Protein AF-A0A4P9Z7P1-F1 (afdb_monomer_lite)

pLDDT: mean 84.46, std 11.32, range [39.62, 94.69]

Secondary structure (DSSP, 8-state):
----PPPPPGGGGSHHHHHH---HHHHHHHHHHHHHHHHHHHHHHHHHHHHH-S--PPPTT-PPPPHHHHHHHHHHHHHHHHHHHHHHT-S-HHHHHHHHHHHHHHS-TTTS-HHHHHHHHHHHHHHHTT----HHHHHHTSTT--HHHHHHHHHHHHHHTTT------THHHHHHHHHHHTTTT--HHHHHHHHHHHHHHHHHHTTSTHHHHS-HHHHHHHHHHHHHHHHT--TT-

InterPro domains:
  IPR006671 Cyclin, N-terminal [PF00134] (94-164)
  IPR013763 Cyclin-like domain [SM00385] (79-159)
  IPR031658 Cyclin, C-terminal domain 2 [PF16899] (169-230)
  IPR036915 Cyclin-like superfamily [SSF47954] (68-168)
  IPR036915 Cyclin-like superfamily [SSF47954] (169-234)
  IPR043198 Cyclin/Cyclin-like subunit Ssn8 [PTHR10026] (62-230)

Radius of gyration: 21.51 Å; chains: 1; bounding box: 67×42×63 Å

Organism: NCBI:txid1712513

Sequence (237 aa):
MSPQAAPKQLYEQHTQHRYWLFSPEELTLMRNKHNERAHQRILANWQREWASTTATAATAADQPAIVSDELTLCKYYEQTIQSACRRFSFPESATAVLFMKRFYLFNTVMDYPPKYIMLTCLYLASKTEGCFLPIDEFVGKFSNVTTQNITEMEMTVCESLKFHFTIHQPYRPLYGFFLDLQRTGTTMDLLKTTYERAAKWVCTSLYTDACLLYQPSQVALAAWRLAAEETGIDMAR

Structure (mmCIF, N/CA/C/O backbone):
data_AF-A0A4P9Z7P1-F1
#
_entry.id   AF-A0A4P9Z7P1-F1
#
loop_
_atom_site.group_PDB
_atom_site.id
_atom_site.type_symbol
_atom_site.label_atom_id
_atom_site.label_alt_id
_atom_site.label_comp_id
_atom_site.label_asym_id
_atom_site.label_entity_id
_atom_site.label_seq_id
_atom_site.pdbx_PDB_ins_code
_atom_site.Cartn_x
_atom_site.Cartn_y
_atom_site.Cartn_z
_atom_site.occupancy
_atom_site.B_iso_or_equiv
_atom_site.auth_seq_id
_atom_site.auth_comp_id
_atom_site.auth_asym_id
_atom_site.auth_atom_id
_atom_site.pdbx_PDB_model_num
ATOM 1 N N . MET A 1 1 ? -42.429 6.665 -13.021 1.00 40.28 1 MET A N 1
ATOM 2 C CA . MET A 1 1 ? -41.513 7.379 -12.109 1.00 40.28 1 MET A CA 1
ATOM 3 C C . MET A 1 1 ? -40.452 6.381 -11.695 1.00 40.28 1 MET A C 1
ATOM 5 O O . MET A 1 1 ? -40.775 5.440 -10.984 1.00 40.28 1 MET A O 1
ATOM 9 N N . SER A 1 2 ? -39.247 6.483 -12.252 1.00 41.00 2 SER A N 1
ATOM 10 C CA . SER A 1 2 ? -38.145 5.585 -11.889 1.00 41.00 2 SER A CA 1
ATOM 11 C C . SER A 1 2 ? -37.807 5.791 -10.408 1.00 41.00 2 SER A C 1
ATOM 13 O O . SER A 1 2 ? -37.775 6.948 -9.980 1.00 41.00 2 SER A O 1
ATOM 15 N N . PRO A 1 3 ? -37.594 4.727 -9.614 1.00 53.81 3 PRO A N 1
ATOM 16 C CA . PRO A 1 3 ? -37.271 4.875 -8.202 1.00 53.81 3 PRO A CA 1
ATOM 17 C C . PRO A 1 3 ? -35.974 5.677 -8.073 1.00 53.81 3 PRO A C 1
ATOM 19 O O . PRO A 1 3 ? -34.951 5.334 -8.667 1.00 53.81 3 PRO A O 1
ATOM 22 N N . GLN A 1 4 ? -36.046 6.789 -7.344 1.00 57.50 4 GLN A N 1
ATOM 23 C CA . GLN A 1 4 ? -34.905 7.646 -7.057 1.00 57.50 4 GLN A CA 1
ATOM 24 C C . GLN A 1 4 ? -33.917 6.819 -6.229 1.00 57.50 4 GLN A C 1
ATOM 26 O O . GLN A 1 4 ? -34.206 6.463 -5.089 1.00 57.50 4 GLN A O 1
ATOM 31 N N . ALA A 1 5 ? -32.799 6.423 -6.845 1.00 64.81 5 ALA A N 1
ATOM 32 C CA . ALA A 1 5 ? -31.775 5.622 -6.188 1.00 64.81 5 ALA A CA 1
ATOM 33 C C . ALA A 1 5 ? -31.335 6.319 -4.893 1.00 64.81 5 ALA A C 1
ATOM 35 O O . ALA A 1 5 ? -31.136 7.537 -4.887 1.00 64.81 5 ALA A O 1
ATOM 36 N N . ALA A 1 6 ? -31.213 5.549 -3.807 1.00 68.56 6 ALA A N 1
ATOM 37 C CA . ALA A 1 6 ? -30.756 6.061 -2.521 1.00 68.56 6 ALA A CA 1
ATOM 38 C C . ALA A 1 6 ? -29.453 6.869 -2.699 1.00 68.56 6 ALA A C 1
ATOM 40 O O . ALA A 1 6 ? -28.624 6.506 -3.544 1.00 68.56 6 ALA A O 1
ATOM 41 N N . PRO A 1 7 ? -29.265 7.972 -1.952 1.00 71.94 7 PRO A N 1
ATOM 42 C CA . PRO A 1 7 ? -28.064 8.786 -2.076 1.00 71.94 7 PRO A CA 1
ATOM 43 C C . PRO A 1 7 ? -26.831 7.917 -1.812 1.00 71.94 7 PRO A C 1
ATOM 45 O O . PRO A 1 7 ? -26.704 7.312 -0.749 1.00 71.94 7 PRO A O 1
ATOM 48 N N . LYS A 1 8 ? -25.940 7.837 -2.807 1.00 73.50 8 LYS A N 1
ATOM 49 C CA . LYS A 1 8 ? -24.692 7.070 -2.716 1.00 73.50 8 LYS A CA 1
ATOM 50 C C . LYS A 1 8 ? -23.863 7.562 -1.540 1.00 73.50 8 LYS A C 1
ATOM 52 O O . LYS A 1 8 ? -23.718 8.776 -1.358 1.00 73.50 8 LYS A O 1
ATOM 57 N N . GLN A 1 9 ? -23.295 6.634 -0.777 1.00 81.19 9 GLN A N 1
ATOM 58 C CA . GLN A 1 9 ? -22.450 6.982 0.363 1.00 81.19 9 GLN A CA 1
ATOM 59 C C . GLN A 1 9 ? -21.240 7.803 -0.110 1.00 81.19 9 GLN A C 1
ATOM 61 O O . GLN A 1 9 ? -20.720 7.583 -1.202 1.00 81.19 9 GLN A O 1
ATOM 66 N N . LEU A 1 10 ? -20.757 8.739 0.714 1.00 85.00 10 LEU A N 1
ATOM 67 C CA . LEU A 1 10 ? -19.644 9.627 0.342 1.00 85.00 10 LEU A CA 1
ATOM 68 C C . LEU A 1 10 ? -18.390 8.843 -0.087 1.00 85.00 10 LEU A C 1
ATOM 70 O O . LEU A 1 10 ? -17.701 9.230 -1.027 1.00 85.00 10 LEU A O 1
ATOM 74 N N . TYR A 1 11 ? -18.131 7.702 0.558 1.00 85.50 11 TYR A N 1
ATOM 75 C CA . TYR A 1 11 ? -17.008 6.832 0.217 1.00 85.50 11 TYR A CA 1
ATOM 76 C C . TYR A 1 11 ? -17.143 6.193 -1.174 1.00 85.50 11 TYR A C 1
ATOM 78 O O . TYR A 1 11 ? -16.145 6.054 -1.876 1.00 85.50 11 TYR A O 1
ATOM 86 N N . GLU A 1 12 ? -18.361 5.881 -1.626 1.00 86.56 12 GLU A N 1
ATOM 87 C CA . GLU A 1 12 ? -18.607 5.293 -2.954 1.00 86.56 12 GLU A CA 1
ATOM 88 C C . GLU A 1 12 ? -18.264 6.250 -4.101 1.00 86.56 12 GLU A C 1
ATOM 90 O O . GLU A 1 12 ? -18.005 5.821 -5.229 1.00 86.56 12 GLU A O 1
ATOM 95 N N . GLN A 1 13 ? -18.254 7.552 -3.812 1.00 88.38 13 GLN A N 1
ATOM 96 C CA . GLN A 1 13 ? -17.865 8.601 -4.752 1.00 88.38 13 GLN A CA 1
ATOM 97 C C . GLN A 1 13 ? -16.341 8.781 -4.819 1.00 88.38 13 GLN A C 1
ATOM 99 O O . GLN A 1 13 ? -15.834 9.391 -5.762 1.00 88.38 13 GLN A O 1
ATOM 104 N N . HIS A 1 14 ? -15.601 8.241 -3.847 1.00 90.50 14 HIS A N 1
ATOM 105 C CA . HIS A 1 14 ? -14.155 8.379 -3.768 1.00 90.50 14 HIS A CA 1
ATOM 106 C C . HIS A 1 14 ? -13.438 7.500 -4.805 1.00 90.50 14 HIS A C 1
ATOM 108 O O . HIS A 1 14 ? -13.872 6.394 -5.142 1.00 90.50 14 HIS A O 1
ATOM 114 N N . THR A 1 15 ? -12.278 7.963 -5.280 1.00 91.44 15 THR A N 1
ATOM 115 C CA . THR A 1 15 ? -11.455 7.247 -6.273 1.00 91.44 15 THR A CA 1
ATOM 116 C C . THR A 1 15 ? -11.021 5.870 -5.777 1.00 91.44 15 THR A C 1
ATOM 118 O O . THR A 1 15 ? -10.978 4.918 -6.552 1.00 91.44 15 THR A O 1
ATOM 121 N N . GLN A 1 16 ? -10.763 5.745 -4.472 1.00 90.62 16 GLN A N 1
ATOM 122 C CA . GLN A 1 16 ? -10.445 4.474 -3.819 1.00 90.62 16 GLN A CA 1
ATOM 123 C C . GLN A 1 16 ? -11.547 3.430 -4.003 1.00 90.62 16 GLN A C 1
ATOM 125 O O . GLN A 1 16 ? -11.244 2.311 -4.398 1.00 90.62 16 GLN A O 1
ATOM 130 N N . HIS A 1 17 ? -12.811 3.792 -3.778 1.00 90.38 17 HIS A N 1
ATOM 131 C CA . HIS A 1 17 ? -13.912 2.855 -3.972 1.00 90.38 17 HIS A CA 1
ATOM 132 C C . HIS A 1 17 ? -14.112 2.528 -5.454 1.00 90.38 17 HIS A C 1
ATOM 134 O O . HIS A 1 17 ? -14.283 1.375 -5.828 1.00 90.38 17 HIS A O 1
ATOM 140 N N . ARG A 1 18 ? -14.065 3.549 -6.315 1.00 90.94 18 ARG A N 1
ATOM 141 C CA . ARG A 1 18 ? -14.392 3.403 -7.737 1.00 90.94 18 ARG A CA 1
ATOM 142 C C . ARG A 1 18 ? -13.348 2.630 -8.550 1.00 90.94 18 ARG A C 1
ATOM 144 O O . ARG A 1 18 ? -13.716 2.013 -9.543 1.00 90.94 18 ARG A O 1
ATOM 151 N N . TYR A 1 19 ? -12.070 2.714 -8.183 1.00 91.38 19 TYR A N 1
ATOM 152 C CA . TYR A 1 19 ? -10.970 2.195 -9.008 1.00 91.38 19 TYR A CA 1
ATOM 153 C C . TYR A 1 19 ? -10.032 1.222 -8.294 1.00 91.38 19 TYR A C 1
ATOM 155 O O . TYR A 1 19 ? -9.188 0.629 -8.964 1.00 91.38 19 TYR A O 1
ATOM 163 N N . TRP A 1 20 ? -10.131 1.092 -6.969 1.00 92.06 20 TRP A N 1
ATOM 164 C CA . TRP A 1 20 ? -9.171 0.331 -6.160 1.00 92.06 20 TRP A CA 1
ATOM 165 C C . TRP A 1 20 ? -9.817 -0.679 -5.211 1.00 92.06 20 TRP A C 1
ATOM 167 O O . TRP A 1 20 ? -9.109 -1.250 -4.383 1.00 92.06 20 TRP A O 1
ATOM 177 N N . LEU A 1 21 ? -11.129 -0.891 -5.330 1.00 92.62 21 LEU A N 1
ATOM 178 C CA . LEU A 1 21 ? -11.816 -2.024 -4.728 1.00 92.62 21 LEU A CA 1
ATOM 179 C C . LEU A 1 21 ? -12.157 -3.035 -5.813 1.00 92.62 21 LEU A C 1
ATOM 181 O O . LEU A 1 21 ? -12.742 -2.680 -6.836 1.00 92.62 21 LEU A O 1
ATOM 185 N N . PHE A 1 22 ? -11.771 -4.279 -5.569 1.00 93.25 22 PHE A N 1
ATOM 186 C CA . PHE A 1 22 ? -11.934 -5.391 -6.492 1.00 93.25 22 PHE A CA 1
ATOM 187 C C . PHE A 1 22 ? -12.601 -6.556 -5.776 1.00 93.25 22 PHE A C 1
ATOM 189 O O . PHE A 1 22 ? -12.470 -6.719 -4.561 1.00 93.25 22 PHE A O 1
ATOM 196 N N . SER A 1 23 ? -13.273 -7.410 -6.536 1.00 94.50 23 SER A N 1
ATOM 197 C CA . SER A 1 23 ? -13.632 -8.733 -6.036 1.00 94.50 23 SER A CA 1
ATOM 198 C C . SER A 1 23 ? -12.387 -9.638 -5.943 1.00 94.50 23 SER A C 1
ATOM 200 O O . SER A 1 23 ? -11.403 -9.430 -6.664 1.00 94.50 23 SER A O 1
ATOM 202 N N . PRO A 1 24 ? -12.404 -10.678 -5.086 1.00 93.12 24 PRO A N 1
ATOM 203 C CA . PRO A 1 24 ? -11.301 -11.639 -5.000 1.00 93.12 24 PRO A CA 1
ATOM 204 C C . PRO A 1 24 ? -10.982 -12.328 -6.337 1.00 93.12 24 PRO A C 1
ATOM 206 O O . PRO A 1 24 ? -9.818 -12.615 -6.635 1.00 93.12 24 PRO A O 1
ATOM 209 N N . GLU A 1 25 ? -12.010 -12.567 -7.154 1.00 94.12 25 GLU A N 1
ATOM 210 C CA . GLU A 1 25 ? -11.881 -13.183 -8.476 1.00 94.12 25 GLU A CA 1
ATOM 211 C C . GLU A 1 25 ? -11.199 -12.236 -9.467 1.00 94.12 25 GLU A C 1
ATOM 213 O O . GLU A 1 25 ? -10.221 -12.622 -10.109 1.00 94.12 25 GLU A O 1
ATOM 218 N N . GLU A 1 26 ? -11.641 -10.976 -9.539 1.00 92.88 26 GLU A N 1
ATOM 219 C CA . GLU A 1 26 ? -11.024 -9.956 -10.399 1.00 92.88 26 GLU A CA 1
ATOM 220 C C . GLU A 1 26 ? -9.560 -9.718 -10.034 1.00 92.88 26 GLU A C 1
ATOM 222 O O . GLU A 1 26 ? -8.708 -9.592 -10.912 1.00 92.88 26 GLU A O 1
ATOM 227 N N . LEU A 1 27 ? -9.250 -9.679 -8.741 1.00 92.25 27 LEU A N 1
ATOM 228 C CA . LEU A 1 27 ? -7.898 -9.445 -8.252 1.00 92.25 27 LEU A CA 1
ATOM 229 C C . LEU A 1 27 ? -6.961 -10.607 -8.618 1.00 92.25 27 LEU A C 1
ATOM 231 O O . LEU A 1 27 ? -5.854 -10.373 -9.111 1.00 92.25 27 LEU A O 1
ATOM 235 N N . THR A 1 28 ? -7.418 -11.852 -8.455 1.00 90.94 28 THR A N 1
ATOM 236 C CA . THR A 1 28 ? -6.680 -13.044 -8.910 1.00 90.94 28 THR A CA 1
ATOM 237 C C . THR A 1 28 ? -6.492 -13.036 -10.428 1.00 90.94 28 THR A C 1
ATOM 239 O O . THR A 1 28 ? -5.385 -13.263 -10.921 1.00 90.94 28 THR A O 1
ATOM 242 N N . LEU A 1 29 ? -7.547 -12.707 -11.177 1.00 93.31 29 LEU A N 1
ATOM 243 C CA . LEU A 1 29 ? -7.511 -12.631 -12.635 1.00 93.31 29 LEU A CA 1
ATOM 244 C C . LEU A 1 29 ? -6.511 -11.578 -13.125 1.00 93.31 29 LEU A C 1
ATOM 246 O O . LEU A 1 29 ? -5.726 -11.859 -14.029 1.00 93.31 29 LEU A O 1
ATOM 250 N N . MET A 1 30 ? -6.511 -10.381 -12.530 1.00 91.50 30 MET A N 1
ATOM 251 C CA . MET A 1 30 ? -5.576 -9.311 -12.890 1.00 91.50 30 MET A CA 1
ATOM 252 C C . MET A 1 30 ? -4.125 -9.725 -12.651 1.00 91.50 30 MET A C 1
ATOM 254 O O . MET A 1 30 ? -3.294 -9.539 -13.540 1.00 91.50 30 MET A O 1
ATOM 258 N N . ARG A 1 31 ? -3.832 -10.335 -11.496 1.00 90.44 31 ARG A N 1
ATOM 259 C CA . ARG A 1 31 ? -2.486 -10.831 -11.167 1.00 90.44 31 ARG A CA 1
ATOM 260 C C . ARG A 1 31 ? -2.009 -11.879 -12.167 1.00 90.44 31 ARG A C 1
ATOM 262 O O . ARG A 1 31 ? -0.915 -11.742 -12.707 1.00 90.44 31 ARG A O 1
ATOM 269 N N . ASN A 1 32 ? -2.848 -12.870 -12.465 1.00 90.06 32 ASN A N 1
ATOM 270 C CA . ASN A 1 32 ? -2.509 -13.931 -13.414 1.00 90.06 32 ASN A CA 1
ATOM 271 C C . ASN A 1 32 ? -2.292 -13.372 -14.823 1.00 90.06 32 ASN A C 1
ATOM 273 O O . ASN A 1 32 ? -1.272 -13.648 -15.445 1.00 90.06 32 ASN A O 1
ATOM 277 N N . LYS A 1 33 ? -3.210 -12.523 -15.298 1.00 91.06 33 LYS A N 1
ATOM 278 C CA . LYS A 1 33 ? -3.120 -11.896 -16.621 1.00 91.06 33 LYS A CA 1
ATOM 279 C C . LYS A 1 33 ? -1.849 -11.061 -16.775 1.00 91.06 33 LYS A C 1
ATOM 281 O O . LYS A 1 33 ? -1.235 -11.061 -17.842 1.00 91.06 33 LYS A O 1
ATOM 286 N N . HIS A 1 34 ? -1.477 -10.311 -15.740 1.00 87.00 34 HIS A N 1
ATOM 287 C CA . HIS A 1 34 ? -0.298 -9.452 -15.790 1.00 87.00 34 HIS A CA 1
ATOM 288 C C . HIS A 1 34 ? 1.002 -10.255 -15.738 1.00 87.00 34 HIS A C 1
ATOM 290 O O . HIS A 1 34 ? 1.898 -10.019 -16.550 1.00 87.00 34 HIS A O 1
ATOM 296 N N . ASN A 1 35 ? 1.076 -11.245 -14.847 1.00 87.62 35 ASN A N 1
ATOM 297 C CA . ASN A 1 35 ? 2.218 -12.149 -14.753 1.00 87.62 35 ASN A CA 1
ATOM 298 C C . ASN A 1 35 ? 2.411 -12.936 -16.062 1.00 87.62 35 ASN A C 1
ATOM 300 O O . ASN A 1 35 ? 3.517 -12.967 -16.595 1.00 87.62 35 ASN A O 1
ATOM 304 N N . GLU A 1 36 ? 1.329 -13.440 -16.664 1.00 88.50 36 GLU A N 1
ATOM 305 C CA . GLU A 1 36 ? 1.382 -14.137 -17.953 1.00 88.50 36 GLU A CA 1
ATOM 306 C C . GLU A 1 36 ? 1.870 -13.223 -19.088 1.00 88.50 36 GLU A C 1
ATOM 308 O O . GLU A 1 36 ? 2.732 -13.610 -19.880 1.00 88.50 36 GLU A O 1
ATOM 313 N N . ARG A 1 37 ? 1.396 -11.972 -19.146 1.00 88.94 37 ARG A N 1
ATOM 314 C CA . ARG A 1 37 ? 1.887 -10.991 -20.126 1.00 88.94 37 ARG A CA 1
ATOM 315 C C . ARG A 1 37 ? 3.384 -10.716 -19.954 1.00 88.94 37 ARG A C 1
ATOM 317 O O . ARG A 1 37 ? 4.103 -10.601 -20.950 1.00 88.94 37 ARG A O 1
ATOM 324 N N . ALA A 1 38 ? 3.852 -10.594 -18.712 1.00 85.69 38 ALA A N 1
ATOM 325 C CA . ALA A 1 38 ? 5.267 -10.404 -18.413 1.00 85.69 38 ALA A CA 1
ATOM 326 C C . ALA A 1 38 ? 6.096 -11.628 -18.828 1.00 85.69 38 ALA A C 1
ATOM 328 O O . ALA A 1 38 ? 7.112 -11.466 -19.508 1.00 85.69 38 ALA A O 1
ATOM 329 N N . HIS A 1 39 ? 5.622 -12.836 -18.507 1.00 85.00 39 HIS A N 1
ATOM 330 C CA . HIS A 1 39 ? 6.239 -14.108 -18.901 1.00 85.00 39 HIS A CA 1
ATOM 331 C C . HIS A 1 39 ? 6.379 -14.221 -20.415 1.00 85.00 39 HIS A C 1
ATOM 333 O O . HIS A 1 39 ? 7.473 -14.487 -20.908 1.00 85.00 39 HIS A O 1
ATOM 339 N N . GLN A 1 40 ? 5.306 -13.953 -21.165 1.00 87.00 40 GLN A N 1
ATOM 340 C CA . GLN A 1 40 ? 5.321 -14.017 -22.630 1.00 87.00 40 GLN A CA 1
ATOM 341 C C . GLN A 1 40 ? 6.348 -13.051 -23.236 1.00 87.00 40 GLN A C 1
ATOM 343 O O . GLN A 1 40 ? 7.080 -13.419 -24.157 1.00 87.00 40 GLN A O 1
ATOM 348 N N . ARG A 1 41 ? 6.447 -11.824 -22.708 1.00 88.75 41 ARG A N 1
ATOM 349 C CA . ARG A 1 41 ? 7.429 -10.834 -23.175 1.00 88.75 41 ARG A CA 1
ATOM 350 C C . ARG A 1 41 ? 8.865 -11.275 -22.882 1.00 88.75 41 ARG A C 1
ATOM 352 O O . ARG A 1 41 ? 9.716 -11.148 -23.760 1.00 88.75 41 ARG A O 1
ATOM 359 N N . ILE A 1 42 ? 9.134 -11.769 -21.672 1.00 85.38 42 ILE A N 1
ATOM 360 C CA . ILE A 1 42 ? 10.472 -12.222 -21.260 1.00 85.38 42 ILE A CA 1
ATOM 361 C C . ILE A 1 42 ? 10.899 -13.424 -22.102 1.00 85.38 42 ILE A C 1
ATOM 363 O O . ILE A 1 42 ? 11.982 -13.408 -22.681 1.00 85.38 42 ILE A O 1
ATOM 367 N N . LEU A 1 43 ? 10.007 -14.401 -22.278 1.00 84.44 43 LEU A N 1
ATOM 368 C CA . LEU A 1 43 ? 10.258 -15.569 -23.115 1.00 84.44 43 LEU A CA 1
ATOM 369 C C . LEU A 1 43 ? 10.568 -15.173 -24.567 1.00 84.44 43 LEU A C 1
ATOM 371 O O . LEU A 1 43 ? 11.526 -15.671 -25.152 1.00 84.44 43 LEU A O 1
ATOM 375 N N . ALA A 1 44 ? 9.804 -14.239 -25.141 1.00 86.44 44 ALA A N 1
ATOM 376 C CA . ALA A 1 44 ? 10.046 -13.745 -26.496 1.00 86.44 44 ALA A CA 1
ATOM 377 C C . ALA A 1 44 ? 11.368 -12.964 -26.631 1.00 86.44 44 ALA A C 1
ATOM 379 O O . ALA A 1 44 ? 11.943 -12.922 -27.722 1.00 86.44 44 ALA A O 1
ATOM 380 N N . ASN A 1 45 ? 11.838 -12.313 -25.563 1.00 85.75 45 ASN A N 1
ATOM 381 C CA . ASN A 1 45 ? 13.146 -11.654 -25.537 1.00 85.75 45 ASN A CA 1
ATOM 382 C C . ASN A 1 45 ? 14.275 -12.692 -25.468 1.00 85.75 45 ASN A C 1
ATOM 384 O O . ASN A 1 45 ? 15.185 -12.635 -26.292 1.00 85.75 45 ASN A O 1
ATOM 388 N N . TRP A 1 46 ? 14.174 -13.687 -24.581 1.00 83.00 46 TRP A N 1
ATOM 389 C CA . TRP A 1 46 ? 15.159 -14.769 -24.487 1.00 83.00 46 TRP A CA 1
ATOM 390 C C . TRP A 1 46 ? 15.273 -15.572 -25.777 1.00 83.00 46 TRP A C 1
ATOM 392 O O . TRP A 1 46 ? 16.377 -15.832 -26.238 1.00 83.00 46 TRP A O 1
ATOM 402 N N . GLN A 1 47 ? 14.150 -15.895 -26.423 1.00 82.38 47 GLN A N 1
ATOM 403 C CA . GLN A 1 47 ? 14.161 -16.579 -27.720 1.00 82.38 47 GLN A CA 1
ATOM 404 C C . GLN A 1 47 ? 14.931 -15.787 -28.787 1.00 82.38 47 GLN A C 1
ATOM 406 O O . GLN A 1 47 ? 15.655 -16.381 -29.586 1.00 82.38 47 GLN A O 1
ATOM 411 N N . ARG A 1 48 ? 14.808 -14.452 -28.792 1.00 82.94 48 ARG A N 1
ATOM 412 C CA . ARG A 1 48 ? 15.572 -13.580 -29.698 1.00 82.94 48 ARG A CA 1
ATOM 413 C C . ARG A 1 48 ? 17.065 -13.587 -29.372 1.00 82.94 48 ARG A C 1
ATOM 415 O O . ARG A 1 48 ? 17.875 -13.692 -30.289 1.00 82.94 48 ARG A O 1
ATOM 422 N N . GLU A 1 49 ? 17.429 -13.522 -28.096 1.00 80.31 49 GLU A N 1
ATOM 423 C CA . GLU A 1 49 ? 18.831 -13.551 -27.661 1.00 80.31 49 GLU A CA 1
ATOM 424 C C . GLU A 1 49 ? 19.498 -14.907 -27.942 1.00 80.31 49 GLU A C 1
ATOM 426 O O . GLU A 1 49 ? 20.622 -14.947 -28.452 1.00 80.31 49 GLU A O 1
ATOM 431 N N . TRP A 1 50 ? 18.787 -16.015 -27.717 1.00 76.25 50 TRP A N 1
ATOM 432 C CA . TRP A 1 50 ? 19.261 -17.371 -28.022 1.00 76.25 50 TRP A CA 1
ATOM 433 C C . TRP A 1 50 ? 19.398 -17.620 -29.521 1.00 76.25 50 TRP A C 1
ATOM 435 O O . TRP A 1 50 ? 20.341 -18.278 -29.947 1.00 76.25 50 TRP A O 1
ATOM 445 N N . ALA A 1 51 ? 18.506 -17.060 -30.343 1.00 74.25 51 ALA A N 1
ATOM 446 C CA . ALA A 1 51 ? 18.654 -17.128 -31.795 1.00 74.25 51 ALA A CA 1
ATOM 447 C C . ALA A 1 51 ? 19.904 -16.374 -32.289 1.00 74.25 51 ALA A C 1
ATOM 449 O O . ALA A 1 51 ? 20.453 -16.717 -33.334 1.00 74.25 51 ALA A O 1
ATOM 450 N N . SER A 1 52 ? 20.362 -15.364 -31.540 1.00 71.88 52 SER A N 1
ATOM 451 C CA . SER A 1 52 ? 21.560 -14.580 -31.863 1.00 71.88 52 SER A CA 1
ATOM 452 C C . SER A 1 52 ? 22.870 -15.128 -31.274 1.00 71.88 52 SER A C 1
ATOM 454 O O . SER A 1 52 ? 23.938 -14.742 -31.745 1.00 71.88 52 SER A O 1
ATOM 456 N N . THR A 1 53 ? 22.816 -16.045 -30.295 1.00 64.25 53 THR A N 1
ATOM 457 C CA . THR A 1 53 ? 23.997 -16.534 -29.553 1.00 64.25 53 THR A CA 1
ATOM 458 C C . THR A 1 53 ? 24.037 -18.069 -29.505 1.00 64.25 53 THR A C 1
ATOM 460 O O . THR A 1 53 ? 23.171 -18.697 -28.908 1.00 64.25 53 THR A O 1
ATOM 463 N N . THR A 1 54 ? 25.068 -18.706 -30.077 1.00 61.66 54 THR A N 1
ATOM 464 C CA . THR A 1 54 ? 25.199 -20.181 -30.206 1.00 61.66 54 THR A CA 1
ATOM 465 C C . THR A 1 54 ? 25.528 -20.949 -28.899 1.00 61.66 54 THR A C 1
ATOM 467 O O . THR A 1 54 ? 25.986 -22.086 -28.950 1.00 61.66 54 THR A O 1
ATOM 470 N N . ALA A 1 55 ? 25.309 -20.387 -27.711 1.00 54.19 55 ALA A N 1
ATOM 471 C CA . ALA A 1 55 ? 25.388 -21.084 -26.413 1.00 54.19 55 ALA A CA 1
ATOM 472 C C . ALA A 1 55 ? 24.612 -20.238 -25.386 1.00 54.19 55 ALA A C 1
ATOM 474 O O . ALA A 1 55 ? 24.677 -19.018 -25.448 1.00 54.19 55 ALA A O 1
ATOM 475 N N . THR A 1 56 ? 23.831 -20.748 -24.438 1.00 53.16 56 THR A N 1
ATOM 476 C CA . THR A 1 56 ? 23.828 -22.020 -23.704 1.00 53.16 56 THR A CA 1
ATOM 477 C C . THR A 1 56 ? 22.359 -22.292 -23.363 1.00 53.16 56 THR A C 1
ATOM 479 O O . THR A 1 56 ? 21.640 -21.349 -23.043 1.00 53.16 56 THR A O 1
ATOM 482 N N . ALA A 1 57 ? 21.884 -23.537 -23.453 1.00 54.38 57 ALA A N 1
ATOM 483 C CA . ALA A 1 57 ? 20.501 -23.863 -23.102 1.00 54.38 57 ALA A CA 1
ATOM 484 C C . ALA A 1 57 ? 20.211 -23.451 -21.648 1.00 54.38 57 ALA A C 1
ATOM 486 O O . ALA A 1 57 ? 20.918 -23.890 -20.740 1.00 54.38 57 ALA A O 1
ATOM 487 N N . ALA A 1 58 ? 19.193 -22.611 -21.448 1.00 52.16 58 ALA A N 1
ATOM 488 C CA . ALA A 1 58 ? 18.745 -22.195 -20.127 1.00 52.16 58 ALA A CA 1
ATOM 489 C C . ALA A 1 58 ? 18.433 -23.422 -19.262 1.00 52.16 58 ALA A C 1
ATOM 491 O O . ALA A 1 58 ? 17.646 -24.297 -19.637 1.00 52.16 58 ALA A O 1
ATOM 492 N N . THR A 1 59 ? 19.085 -23.508 -18.107 1.00 52.56 59 THR A N 1
ATOM 493 C CA . THR A 1 59 ? 18.740 -24.471 -17.064 1.00 52.56 59 THR A CA 1
ATOM 494 C C . THR A 1 59 ? 17.359 -24.128 -16.504 1.00 52.56 59 THR A C 1
ATOM 496 O O . THR A 1 59 ? 16.921 -22.982 -16.543 1.00 52.56 59 THR A O 1
ATOM 499 N N . ALA A 1 60 ? 16.668 -25.110 -15.918 1.00 50.62 60 ALA A N 1
ATOM 500 C CA . ALA A 1 60 ? 15.346 -24.940 -15.297 1.00 50.62 60 ALA A CA 1
ATOM 501 C C . ALA A 1 60 ? 15.267 -23.847 -14.195 1.00 50.62 60 ALA A C 1
ATOM 503 O O . ALA A 1 60 ? 14.186 -23.580 -13.685 1.00 50.62 60 ALA A O 1
ATOM 504 N N . ALA A 1 61 ? 16.397 -23.226 -13.836 1.00 51.78 61 ALA A N 1
ATOM 505 C CA . ALA A 1 61 ? 16.515 -22.105 -12.908 1.00 51.78 61 ALA A CA 1
ATOM 506 C C . ALA A 1 61 ? 16.145 -20.737 -13.520 1.00 51.78 61 ALA A C 1
ATOM 508 O O . ALA A 1 61 ? 15.828 -19.825 -12.764 1.00 51.78 61 ALA A O 1
ATOM 509 N N . ASP A 1 62 ? 16.129 -20.596 -14.850 1.00 58.84 62 ASP A N 1
ATOM 510 C CA . ASP A 1 62 ? 15.752 -19.346 -15.535 1.00 58.84 62 ASP A CA 1
ATOM 511 C C . ASP A 1 62 ? 14.239 -19.259 -15.797 1.00 58.84 62 ASP A C 1
ATOM 513 O O . ASP A 1 62 ? 13.790 -18.586 -16.718 1.00 58.84 62 ASP A O 1
ATOM 517 N N . GLN A 1 63 ? 13.405 -19.965 -15.030 1.00 62.12 63 GLN A N 1
ATOM 518 C CA . GLN A 1 63 ? 11.961 -19.822 -15.188 1.00 62.12 63 GLN A CA 1
ATOM 519 C C . GLN A 1 63 ? 11.492 -18.486 -14.590 1.00 62.12 63 GLN A C 1
ATOM 521 O O . GLN A 1 63 ? 11.859 -18.149 -13.463 1.00 62.12 63 GLN A O 1
ATOM 526 N N . PRO A 1 64 ? 10.685 -17.706 -15.328 1.00 61.88 64 PRO A N 1
ATOM 527 C CA . PRO A 1 64 ? 10.171 -16.440 -14.833 1.00 61.88 64 PRO A CA 1
ATOM 528 C C . PRO A 1 64 ? 9.286 -16.672 -13.601 1.00 61.88 64 PRO A C 1
ATOM 530 O O . PRO A 1 64 ? 8.590 -17.683 -13.493 1.00 61.88 64 PRO A O 1
ATOM 533 N N . ALA A 1 65 ? 9.336 -15.728 -12.657 1.00 63.00 65 ALA A N 1
ATOM 534 C CA . ALA A 1 65 ? 8.746 -15.887 -11.331 1.00 63.00 65 ALA A CA 1
ATOM 535 C C . ALA A 1 65 ? 7.249 -16.218 -11.401 1.00 63.00 65 ALA A C 1
ATOM 537 O O . ALA A 1 65 ? 6.466 -15.503 -12.039 1.00 63.00 65 ALA A O 1
ATOM 538 N N . ILE A 1 66 ? 6.849 -17.280 -10.702 1.00 76.19 66 ILE A N 1
ATOM 539 C CA . ILE A 1 66 ? 5.445 -17.666 -10.548 1.00 76.19 66 ILE A CA 1
ATOM 540 C C . ILE A 1 66 ? 4.732 -16.568 -9.743 1.00 76.19 66 ILE A C 1
ATOM 542 O O . ILE A 1 66 ? 5.332 -15.923 -8.881 1.00 76.19 66 ILE A O 1
ATOM 546 N N . VAL A 1 67 ? 3.434 -16.363 -9.987 1.00 78.56 67 VAL A N 1
ATOM 547 C CA . VAL A 1 67 ? 2.596 -15.379 -9.267 1.00 78.56 67 VAL A CA 1
ATOM 548 C C . VAL A 1 67 ? 2.770 -15.466 -7.740 1.00 78.56 67 VAL A C 1
ATOM 550 O O . VAL A 1 67 ? 2.791 -14.445 -7.055 1.00 78.56 67 VAL A O 1
ATOM 553 N N . SER A 1 68 ? 2.928 -16.672 -7.184 1.00 82.31 68 SER A N 1
ATOM 554 C CA . SER A 1 68 ? 3.167 -16.890 -5.750 1.00 82.31 68 SER A CA 1
ATOM 555 C C . SER A 1 68 ? 4.459 -16.250 -5.245 1.00 82.31 68 SER A C 1
ATOM 557 O O . SER A 1 68 ? 4.487 -15.684 -4.147 1.00 82.31 68 SER A O 1
ATOM 559 N N . ASP A 1 69 ? 5.516 -16.326 -6.043 1.00 84.88 69 ASP A N 1
ATOM 560 C CA . ASP A 1 69 ? 6.855 -15.878 -5.671 1.00 84.88 69 ASP A CA 1
ATOM 561 C C . ASP A 1 69 ? 6.923 -14.357 -5.763 1.00 84.88 69 ASP A C 1
ATOM 563 O O . ASP A 1 69 ? 7.428 -13.698 -4.853 1.00 84.88 69 ASP A O 1
ATOM 567 N N . GLU A 1 70 ? 6.292 -13.796 -6.797 1.00 85.56 70 GLU A N 1
ATOM 568 C CA . GLU A 1 70 ? 6.098 -12.356 -6.952 1.00 85.56 70 GLU A CA 1
ATOM 569 C C . GLU A 1 70 ? 5.349 -11.762 -5.748 1.00 85.56 70 GLU A C 1
ATOM 571 O O . GLU A 1 70 ? 5.806 -10.791 -5.140 1.00 85.56 70 GLU A O 1
ATOM 576 N N . LEU A 1 71 ? 4.245 -12.389 -5.324 1.00 87.31 71 LEU A N 1
ATOM 577 C CA . LEU A 1 71 ? 3.491 -11.948 -4.147 1.00 87.31 71 LEU A CA 1
ATOM 578 C C . LEU A 1 71 ? 4.286 -12.088 -2.846 1.00 87.31 71 LEU A C 1
ATOM 580 O O . LEU A 1 71 ? 4.172 -11.233 -1.965 1.00 87.31 71 LEU A O 1
ATOM 584 N N . THR A 1 72 ? 5.078 -13.149 -2.704 1.00 89.12 72 THR A N 1
ATOM 585 C CA . THR A 1 72 ? 5.926 -13.358 -1.521 1.00 89.12 72 THR A CA 1
ATOM 586 C C . THR A 1 72 ? 7.007 -12.286 -1.431 1.00 89.12 72 THR A C 1
ATOM 588 O O . THR A 1 72 ? 7.223 -11.709 -0.362 1.00 89.12 72 THR A O 1
ATOM 591 N N . LEU A 1 73 ? 7.623 -11.949 -2.565 1.00 90.19 73 LEU A N 1
ATOM 592 C CA . LEU A 1 73 ? 8.614 -10.888 -2.653 1.00 90.19 73 LEU A CA 1
ATOM 593 C C . LEU A 1 73 ? 7.992 -9.521 -2.339 1.00 90.19 73 LEU A C 1
ATOM 595 O O . LEU A 1 73 ? 8.525 -8.784 -1.509 1.00 90.19 73 LEU A O 1
ATOM 599 N N . CYS A 1 74 ? 6.824 -9.209 -2.906 1.00 89.69 74 CYS A N 1
ATOM 600 C CA . CYS A 1 74 ? 6.083 -7.990 -2.576 1.00 89.69 74 CYS A CA 1
ATOM 601 C C . CYS A 1 74 ? 5.787 -7.888 -1.072 1.00 89.69 74 CYS A C 1
ATOM 603 O O . CYS A 1 74 ? 6.106 -6.869 -0.462 1.00 89.69 74 CYS A O 1
ATOM 605 N N . LYS A 1 75 ? 5.279 -8.958 -0.444 1.00 90.50 75 LYS A N 1
ATOM 606 C CA . LYS A 1 75 ? 5.005 -8.997 1.006 1.00 90.50 75 LYS A CA 1
ATOM 607 C C . LYS A 1 75 ? 6.250 -8.721 1.853 1.00 90.50 75 LYS A C 1
ATOM 609 O O . LYS A 1 75 ? 6.165 -8.005 2.850 1.00 90.50 75 LYS A O 1
ATOM 614 N N . TYR A 1 76 ? 7.408 -9.252 1.461 1.00 92.56 76 TYR A N 1
ATOM 615 C CA . TYR A 1 76 ? 8.670 -8.989 2.157 1.00 92.56 76 TYR A CA 1
ATOM 616 C C . TYR A 1 76 ? 9.043 -7.496 2.129 1.00 92.56 76 TYR A C 1
ATOM 618 O O . TYR A 1 76 ? 9.401 -6.905 3.155 1.00 92.56 76 TYR A O 1
ATOM 626 N N . TYR A 1 77 ? 8.915 -6.852 0.969 1.00 91.00 77 TYR A N 1
ATOM 627 C CA . TYR A 1 77 ? 9.196 -5.421 0.851 1.00 91.00 77 TYR A CA 1
ATOM 628 C C . TYR A 1 77 ? 8.146 -4.554 1.552 1.00 91.00 77 TYR A C 1
ATOM 630 O O . TYR A 1 77 ? 8.516 -3.567 2.180 1.00 91.00 77 TYR A O 1
ATOM 638 N N . GLU A 1 78 ? 6.871 -4.945 1.562 1.00 89.94 78 GLU A N 1
ATOM 639 C CA . GLU A 1 78 ? 5.830 -4.264 2.348 1.00 89.94 78 GLU A CA 1
ATOM 640 C C . GLU A 1 78 ? 6.166 -4.236 3.851 1.00 89.94 78 GLU A C 1
ATOM 642 O O . GLU A 1 78 ? 6.040 -3.197 4.501 1.00 89.94 78 GLU A O 1
ATOM 647 N N . GLN A 1 79 ? 6.667 -5.341 4.414 1.00 89.31 79 GLN A N 1
ATOM 648 C CA . GLN A 1 79 ? 7.144 -5.386 5.808 1.00 89.31 79 GLN A CA 1
ATOM 649 C C . GLN A 1 79 ? 8.402 -4.527 6.019 1.00 89.31 79 GLN A C 1
ATOM 651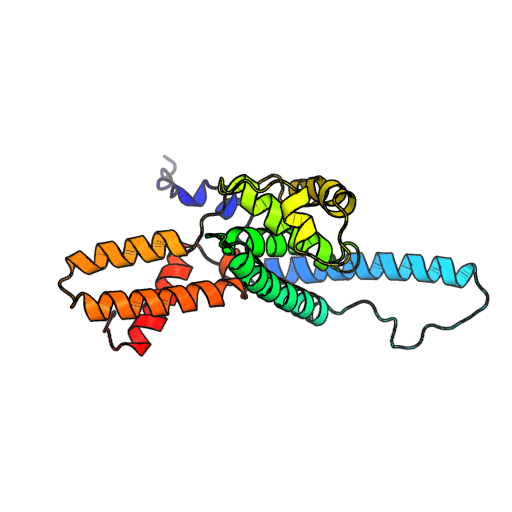 O O . GLN A 1 79 ? 8.596 -3.900 7.071 1.00 89.31 79 GLN A O 1
ATOM 656 N N . THR A 1 80 ? 9.252 -4.459 4.994 1.00 88.56 80 THR A N 1
ATOM 657 C CA . THR A 1 80 ? 10.444 -3.609 4.997 1.00 88.56 80 THR A CA 1
ATOM 658 C C . THR A 1 80 ? 10.069 -2.123 5.002 1.00 88.56 80 THR A C 1
ATOM 660 O O . THR A 1 80 ? 10.721 -1.360 5.719 1.00 88.56 80 THR A O 1
ATOM 663 N N . ILE A 1 81 ? 8.984 -1.710 4.327 1.00 87.44 81 ILE A N 1
ATOM 664 C CA . ILE A 1 81 ? 8.444 -0.335 4.401 1.00 87.44 81 ILE A CA 1
ATOM 665 C C . ILE A 1 81 ? 8.128 0.028 5.843 1.00 87.44 81 ILE A C 1
ATOM 667 O O . ILE A 1 81 ? 8.577 1.067 6.316 1.00 87.44 81 ILE A O 1
ATOM 671 N N . GLN A 1 82 ? 7.408 -0.826 6.574 1.00 84.81 82 GLN A N 1
ATOM 672 C CA . GLN A 1 82 ? 7.057 -0.520 7.963 1.00 84.81 82 GLN A CA 1
ATOM 673 C C . GLN A 1 82 ? 8.308 -0.343 8.837 1.00 84.81 82 GLN A C 1
ATOM 675 O O . GLN A 1 82 ? 8.382 0.576 9.658 1.00 84.81 82 GLN A O 1
ATOM 680 N N . SER A 1 83 ? 9.316 -1.190 8.629 1.00 84.69 83 SER A N 1
ATOM 681 C CA . SER A 1 83 ? 10.606 -1.082 9.315 1.00 84.69 83 SER A CA 1
ATOM 682 C C . SER A 1 83 ? 11.361 0.195 8.932 1.00 84.69 83 SER A C 1
ATOM 684 O O . SER A 1 83 ? 11.981 0.818 9.794 1.00 84.69 83 SER A O 1
ATOM 686 N N . ALA A 1 84 ? 11.281 0.616 7.668 1.00 82.81 84 ALA A N 1
ATOM 687 C CA . ALA A 1 84 ? 11.850 1.871 7.194 1.00 82.81 84 ALA A CA 1
ATOM 688 C C . ALA A 1 84 ? 11.120 3.076 7.806 1.00 82.81 84 ALA A C 1
ATOM 690 O O . ALA A 1 84 ? 11.780 3.935 8.380 1.00 82.81 84 ALA A O 1
ATOM 691 N N . CYS A 1 85 ? 9.783 3.112 7.802 1.00 81.62 85 CYS A N 1
ATOM 692 C CA . CYS A 1 85 ? 8.994 4.201 8.391 1.00 81.62 85 CYS A CA 1
ATOM 693 C C . CYS A 1 85 ? 9.339 4.452 9.863 1.00 81.62 85 CYS A C 1
ATOM 695 O O . CYS A 1 85 ? 9.454 5.607 10.265 1.00 81.62 85 CYS A O 1
ATOM 697 N N . ARG A 1 86 ? 9.584 3.390 10.648 1.00 79.19 86 ARG A N 1
ATOM 698 C CA . ARG A 1 86 ? 10.028 3.516 12.050 1.00 79.19 86 ARG A CA 1
ATOM 699 C C . ARG A 1 86 ? 11.360 4.257 12.191 1.00 79.19 86 ARG A C 1
ATOM 701 O O . ARG A 1 86 ? 1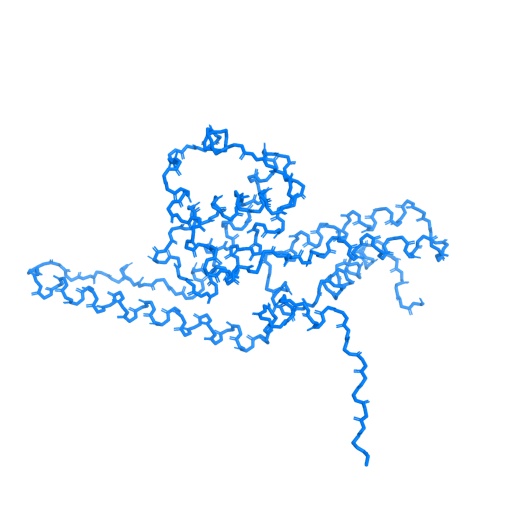1.547 4.957 13.175 1.00 79.19 86 ARG A O 1
ATOM 708 N N . ARG A 1 87 ? 12.271 4.137 11.218 1.00 77.19 87 ARG A N 1
ATOM 709 C CA . ARG A 1 87 ? 13.559 4.861 11.216 1.00 77.19 87 ARG A CA 1
ATOM 710 C C . ARG A 1 87 ? 13.399 6.348 10.905 1.00 77.19 87 ARG A C 1
ATOM 712 O O . ARG A 1 87 ? 14.222 7.145 11.337 1.00 77.19 87 ARG A O 1
ATOM 719 N N . PHE A 1 88 ? 12.367 6.712 10.148 1.00 70.69 88 PHE A N 1
ATOM 720 C CA . PHE A 1 88 ? 12.070 8.098 9.778 1.00 70.69 88 PHE A CA 1
ATOM 721 C C . PHE A 1 88 ? 11.030 8.763 10.691 1.00 70.69 88 PHE A C 1
ATOM 723 O O . PHE A 1 88 ? 10.704 9.925 10.474 1.00 70.69 88 PHE A O 1
ATOM 730 N N . SER A 1 89 ? 10.494 8.042 11.683 1.00 66.62 89 SER A N 1
ATOM 731 C CA . SER A 1 89 ? 9.368 8.493 12.513 1.00 66.62 89 SER A CA 1
ATOM 732 C C . SER A 1 89 ? 8.147 8.938 11.692 1.00 66.62 89 SER A C 1
ATOM 734 O O . SER A 1 89 ? 7.391 9.804 12.124 1.00 66.62 89 SER A O 1
ATOM 736 N N . PHE A 1 90 ? 7.940 8.356 10.502 1.00 69.31 90 PHE A N 1
ATOM 737 C CA . PHE A 1 90 ? 6.783 8.695 9.675 1.00 69.31 90 PHE A CA 1
ATOM 738 C C . PHE A 1 90 ? 5.501 8.112 10.289 1.00 69.31 90 PHE A C 1
ATOM 740 O O . PHE A 1 90 ? 5.461 6.904 10.552 1.00 69.31 90 PHE A O 1
ATOM 747 N N . PRO A 1 91 ? 4.445 8.927 10.473 1.00 60.53 91 PRO A N 1
ATOM 748 C CA . PRO A 1 91 ? 3.207 8.478 11.107 1.00 60.53 91 PRO A CA 1
ATOM 749 C C . PRO A 1 91 ? 2.426 7.476 10.242 1.00 60.53 91 PRO A C 1
ATOM 751 O O . PRO A 1 91 ? 1.731 6.616 10.776 1.00 60.53 91 PRO A O 1
ATOM 754 N N . GLU A 1 92 ? 2.579 7.522 8.914 1.00 66.75 92 GLU A N 1
ATOM 755 C CA . GLU A 1 92 ? 1.657 6.850 7.994 1.00 66.75 92 GLU A CA 1
ATOM 756 C C . GLU A 1 92 ? 2.338 5.865 7.032 1.00 66.75 92 GLU A C 1
ATOM 758 O O . GLU A 1 92 ? 2.365 6.022 5.813 1.00 66.75 92 GLU A O 1
ATOM 763 N N . SER A 1 93 ? 2.859 4.769 7.593 1.00 78.62 93 SER A N 1
ATOM 764 C CA . SER A 1 93 ? 3.391 3.641 6.803 1.00 78.62 93 SER A CA 1
ATOM 765 C C . SER A 1 93 ? 2.357 2.976 5.877 1.00 78.62 93 SER A C 1
ATOM 767 O O . SER A 1 93 ? 2.729 2.375 4.869 1.00 78.62 93 SER A O 1
ATOM 769 N N . ALA A 1 94 ? 1.060 3.111 6.173 1.00 86.62 94 ALA A N 1
ATOM 770 C CA . ALA A 1 94 ? -0.007 2.490 5.394 1.00 86.62 94 ALA A CA 1
ATOM 771 C C . ALA A 1 94 ? -0.150 3.066 3.982 1.00 86.62 94 ALA A C 1
ATOM 773 O O . ALA A 1 94 ? -0.335 2.289 3.046 1.00 86.62 94 ALA A O 1
ATOM 774 N N . THR A 1 95 ? -0.025 4.385 3.801 1.00 91.06 95 THR A N 1
ATOM 775 C CA . THR A 1 95 ? -0.118 5.014 2.470 1.00 91.06 95 THR A CA 1
ATOM 776 C C . THR A 1 95 ? 0.973 4.477 1.538 1.00 91.06 95 THR A C 1
ATOM 778 O O . THR A 1 95 ? 0.675 4.054 0.421 1.00 91.06 95 THR A O 1
ATOM 781 N N . ALA A 1 96 ? 2.214 4.368 2.026 1.00 91.94 96 ALA A N 1
ATOM 782 C CA . ALA A 1 96 ? 3.330 3.815 1.257 1.00 91.94 96 ALA A CA 1
ATOM 783 C C . ALA A 1 96 ? 3.119 2.337 0.877 1.00 91.94 96 ALA A C 1
ATOM 785 O O . ALA A 1 96 ? 3.334 1.958 -0.277 1.00 91.94 96 ALA A O 1
ATOM 786 N N . VAL A 1 97 ? 2.652 1.507 1.820 1.00 92.50 97 VAL A N 1
ATOM 787 C CA . VAL A 1 97 ? 2.334 0.090 1.559 1.00 92.50 97 VAL A CA 1
ATOM 788 C C . VAL A 1 97 ? 1.229 -0.038 0.510 1.00 92.50 97 VAL A C 1
ATOM 790 O O . VAL A 1 97 ? 1.349 -0.837 -0.419 1.00 92.50 97 VAL A O 1
ATOM 793 N N . LEU A 1 98 ? 0.170 0.771 0.601 1.00 92.94 98 LEU A N 1
ATOM 794 C CA . LEU A 1 98 ? -0.912 0.736 -0.382 1.00 92.94 98 LEU A CA 1
ATOM 795 C C . LEU A 1 98 ? -0.459 1.227 -1.760 1.00 92.94 98 LEU A C 1
ATOM 797 O O . LEU A 1 98 ? -0.882 0.643 -2.755 1.00 92.94 98 LEU A O 1
ATOM 801 N N . PHE A 1 99 ? 0.402 2.244 -1.850 1.00 94.19 99 PHE A N 1
ATOM 802 C CA . PHE A 1 99 ? 0.991 2.646 -3.131 1.00 94.19 99 PHE A CA 1
ATOM 803 C C . PHE A 1 99 ? 1.772 1.502 -3.773 1.00 94.19 99 PHE A C 1
ATOM 805 O O . PHE A 1 99 ? 1.559 1.216 -4.950 1.00 94.19 99 PHE A O 1
ATOM 812 N N . MET A 1 100 ? 2.589 0.789 -2.997 1.00 93.81 100 MET A N 1
ATOM 813 C CA . MET A 1 100 ? 3.324 -0.366 -3.506 1.00 93.81 100 MET A CA 1
ATOM 814 C C . MET A 1 100 ? 2.380 -1.483 -3.977 1.00 93.81 100 MET A C 1
ATOM 816 O O . MET A 1 100 ? 2.544 -1.993 -5.086 1.00 93.81 100 MET A O 1
ATOM 820 N N . LYS A 1 101 ? 1.342 -1.815 -3.198 1.00 92.56 101 LYS A N 1
ATOM 821 C CA . LYS A 1 101 ? 0.328 -2.805 -3.606 1.00 92.56 101 LYS A CA 1
ATOM 822 C C . LYS A 1 101 ? -0.359 -2.419 -4.907 1.00 92.56 101 LYS A C 1
ATOM 824 O O . LYS A 1 101 ? -0.466 -3.235 -5.814 1.00 92.56 101 LYS A O 1
ATOM 829 N N . ARG A 1 102 ? -0.816 -1.170 -5.003 1.00 93.88 102 ARG A N 1
ATOM 830 C CA . ARG A 1 102 ? -1.489 -0.637 -6.192 1.00 93.88 102 ARG A CA 1
ATOM 831 C C . ARG A 1 102 ? -0.573 -0.640 -7.414 1.00 93.88 102 ARG A C 1
ATOM 833 O O . ARG A 1 102 ? -1.037 -0.961 -8.504 1.00 93.88 102 ARG A O 1
ATOM 840 N N . PHE A 1 103 ? 0.710 -0.334 -7.228 1.00 94.44 103 PHE A N 1
ATOM 841 C CA . PHE A 1 103 ? 1.709 -0.369 -8.291 1.00 94.44 103 PHE A CA 1
ATOM 842 C C . PHE A 1 103 ? 1.873 -1.782 -8.868 1.00 94.44 103 PHE A C 1
ATOM 844 O O . PHE A 1 103 ? 1.768 -1.955 -10.082 1.00 94.44 103 PHE A O 1
ATOM 851 N N . TYR A 1 104 ? 2.048 -2.793 -8.012 1.00 92.50 104 TYR A N 1
ATOM 852 C CA . TYR A 1 104 ? 2.258 -4.186 -8.434 1.00 92.50 104 TYR A CA 1
ATOM 853 C C . TYR A 1 104 ? 0.988 -4.938 -8.861 1.00 92.50 104 TYR A C 1
ATOM 855 O O . TYR A 1 104 ? 1.055 -6.105 -9.229 1.00 92.50 104 TYR A O 1
ATOM 863 N N . LEU A 1 105 ? -0.182 -4.289 -8.857 1.00 91.00 105 LEU A N 1
ATOM 864 C CA . LEU A 1 105 ? -1.365 -4.834 -9.537 1.00 91.00 105 LEU A CA 1
ATOM 865 C C . LEU A 1 105 ? -1.292 -4.662 -11.059 1.00 91.00 105 LEU A C 1
ATOM 867 O O . LEU A 1 105 ? -1.873 -5.463 -11.787 1.00 91.00 105 LEU A O 1
ATOM 871 N N . PHE A 1 106 ? -0.609 -3.615 -11.532 1.00 89.56 106 PHE A N 1
ATOM 872 C CA . PHE A 1 106 ? -0.516 -3.265 -12.955 1.00 89.56 106 PHE A CA 1
ATOM 873 C C . PHE A 1 106 ? 0.903 -3.376 -13.518 1.00 89.56 106 PHE A C 1
ATOM 875 O O . PHE A 1 106 ? 1.088 -3.272 -14.728 1.00 89.56 106 PHE A O 1
ATOM 882 N N . ASN A 1 107 ? 1.892 -3.576 -12.650 1.00 90.75 107 ASN A N 1
ATOM 883 C CA . ASN A 1 107 ? 3.299 -3.709 -12.992 1.00 90.75 107 ASN A CA 1
ATOM 884 C C . ASN A 1 107 ? 3.863 -4.980 -12.371 1.00 90.75 107 ASN A C 1
ATOM 886 O O . ASN A 1 107 ? 3.324 -5.489 -11.393 1.00 90.75 107 ASN A O 1
ATOM 890 N N . THR A 1 108 ? 4.953 -5.488 -12.944 1.00 88.06 108 THR A N 1
ATOM 891 C CA . THR A 1 108 ? 5.605 -6.698 -12.441 1.00 88.06 108 THR A CA 1
ATOM 892 C C . THR A 1 108 ? 6.937 -6.374 -11.785 1.00 88.06 108 THR A C 1
ATOM 894 O O . THR A 1 108 ? 7.645 -5.447 -12.192 1.00 88.06 108 THR A O 1
ATOM 897 N N . VAL A 1 109 ? 7.293 -7.185 -10.794 1.00 87.94 109 VAL A N 1
ATOM 898 C CA . VAL A 1 109 ? 8.594 -7.148 -10.117 1.00 87.94 109 VAL A CA 1
ATOM 899 C C . VAL A 1 109 ? 9.749 -7.486 -11.073 1.00 87.94 109 VAL A C 1
ATOM 901 O O . VAL A 1 109 ? 10.890 -7.099 -10.830 1.00 87.94 109 VAL A O 1
ATOM 904 N N . MET A 1 110 ? 9.454 -8.161 -12.189 1.00 85.31 110 MET A N 1
ATOM 905 C CA . MET A 1 110 ? 10.435 -8.479 -13.232 1.00 85.31 110 MET A CA 1
ATOM 906 C C . MET A 1 110 ? 10.886 -7.244 -14.031 1.00 85.31 110 MET A C 1
ATOM 908 O O . MET A 1 110 ? 12.015 -7.214 -14.507 1.00 85.31 110 MET A O 1
ATOM 912 N N . ASP A 1 111 ? 10.027 -6.229 -14.160 1.00 87.00 111 ASP A N 1
ATOM 913 C CA . ASP A 1 111 ? 10.342 -4.976 -14.865 1.00 87.00 111 ASP A CA 1
ATOM 914 C C . ASP A 1 11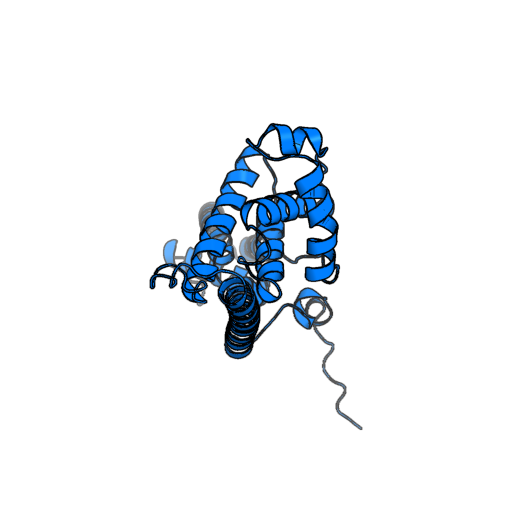1 ? 10.894 -3.919 -13.917 1.00 87.00 111 ASP A C 1
ATOM 916 O O . ASP A 1 111 ? 11.817 -3.178 -14.252 1.00 87.00 111 ASP A O 1
ATOM 920 N N . TYR A 1 112 ? 10.298 -3.840 -12.729 1.00 90.69 112 TYR A N 1
ATOM 921 C CA . TYR A 1 112 ? 10.569 -2.790 -11.767 1.00 90.69 112 TYR A CA 1
ATOM 922 C C . TYR A 1 112 ? 11.117 -3.396 -10.480 1.00 90.69 112 TYR A C 1
ATOM 924 O O . TYR A 1 112 ? 10.389 -4.100 -9.775 1.00 90.69 112 TYR A O 1
ATOM 932 N N . PRO A 1 113 ? 12.380 -3.105 -10.120 1.00 89.62 113 PRO A N 1
ATOM 933 C CA . PRO A 1 113 ? 12.961 -3.661 -8.915 1.00 89.62 113 PRO A CA 1
ATOM 934 C C . PRO A 1 113 ? 12.233 -3.146 -7.662 1.00 89.62 113 PRO A C 1
ATOM 936 O O . PRO A 1 113 ? 12.139 -1.931 -7.436 1.00 89.62 113 PRO A O 1
ATOM 939 N N . PRO A 1 114 ? 11.797 -4.045 -6.769 1.00 90.88 114 PRO A N 1
ATOM 940 C CA . PRO A 1 114 ? 10.935 -3.702 -5.645 1.00 90.88 114 PRO A CA 1
ATOM 9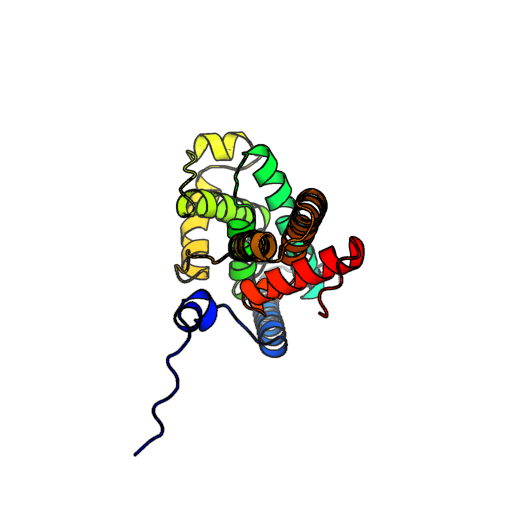41 C C . PRO A 1 114 ? 11.631 -2.853 -4.597 1.00 90.88 114 PRO A C 1
ATOM 943 O O . PRO A 1 114 ? 10.978 -2.029 -3.966 1.00 90.88 114 PRO A O 1
ATOM 946 N N . LYS A 1 115 ? 12.961 -2.939 -4.494 1.00 90.19 115 LYS A N 1
ATOM 947 C CA . LYS A 1 115 ? 13.761 -2.038 -3.659 1.00 90.19 115 LYS A CA 1
ATOM 948 C C . LYS A 1 115 ? 13.553 -0.566 -4.035 1.00 90.19 115 LYS A C 1
ATOM 950 O O . LYS A 1 115 ?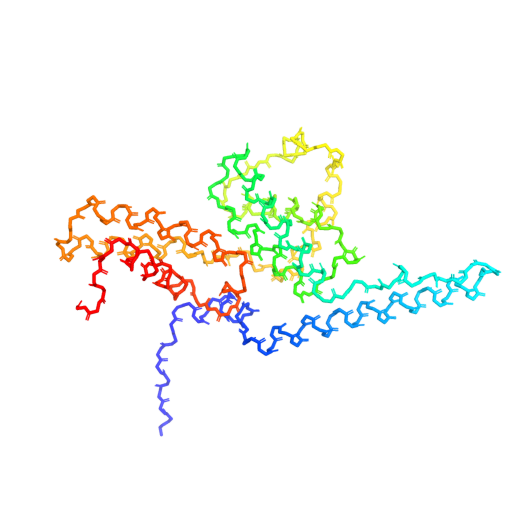 13.373 0.251 -3.139 1.00 90.19 115 LYS A O 1
ATOM 955 N N . TYR A 1 116 ? 13.590 -0.217 -5.324 1.00 90.81 116 TYR A N 1
ATOM 956 C CA . TYR A 1 116 ? 13.463 1.180 -5.755 1.00 90.81 116 TYR A CA 1
ATOM 957 C C . TYR A 1 116 ? 12.016 1.653 -5.671 1.00 90.81 116 TYR A C 1
ATOM 959 O O . TYR A 1 116 ? 11.765 2.709 -5.100 1.00 90.81 116 TYR A O 1
ATOM 967 N N . ILE A 1 117 ? 11.062 0.829 -6.114 1.00 93.44 117 ILE A N 1
ATOM 968 C CA . ILE A 1 117 ? 9.632 1.146 -6.004 1.00 93.44 117 ILE A CA 1
ATOM 969 C C . ILE A 1 117 ? 9.221 1.366 -4.548 1.00 93.44 117 ILE A C 1
ATOM 971 O O . ILE A 1 117 ? 8.544 2.341 -4.250 1.00 93.44 117 ILE A O 1
ATOM 975 N N . MET A 1 118 ? 9.686 0.522 -3.626 1.00 92.12 118 MET A N 1
ATOM 976 C CA . MET A 1 118 ? 9.442 0.675 -2.192 1.00 92.12 118 MET A CA 1
ATOM 977 C C . MET A 1 118 ? 9.874 2.059 -1.679 1.00 92.12 118 MET A C 1
ATOM 979 O O . MET A 1 118 ? 9.123 2.728 -0.969 1.00 92.12 118 MET A O 1
ATOM 983 N N . LEU A 1 119 ? 11.084 2.491 -2.045 1.00 90.75 119 LEU A N 1
ATOM 984 C CA . LEU A 1 119 ? 11.646 3.776 -1.628 1.00 90.75 119 LEU A CA 1
ATOM 985 C C . LEU A 1 119 ? 10.912 4.954 -2.266 1.00 90.75 119 LEU A C 1
ATOM 987 O O . LEU A 1 119 ? 10.595 5.919 -1.573 1.00 90.75 119 LEU A O 1
ATOM 991 N N . THR A 1 120 ? 10.582 4.852 -3.551 1.00 92.12 120 THR A N 1
ATOM 992 C CA . THR A 1 120 ? 9.797 5.861 -4.264 1.00 92.12 120 THR A CA 1
ATOM 993 C C . THR A 1 120 ? 8.383 5.976 -3.695 1.00 92.12 120 THR A C 1
ATOM 995 O O . THR A 1 120 ? 7.915 7.088 -3.478 1.00 92.12 120 THR A O 1
ATOM 998 N N . CYS A 1 121 ? 7.711 4.867 -3.369 1.00 92.88 121 CYS A N 1
ATOM 999 C CA . CYS A 1 121 ? 6.399 4.883 -2.714 1.00 92.88 121 CYS A CA 1
ATOM 1000 C C . CYS A 1 121 ? 6.459 5.514 -1.318 1.00 92.88 121 CYS A C 1
ATOM 1002 O O . CYS A 1 121 ? 5.550 6.257 -0.953 1.00 92.88 121 CYS A O 1
ATOM 1004 N N . LEU A 1 122 ? 7.520 5.250 -0.549 1.00 90.75 122 LEU A N 1
ATOM 1005 C CA . LEU A 1 122 ? 7.725 5.870 0.761 1.00 90.75 122 LEU A CA 1
ATOM 1006 C C . LEU A 1 122 ? 7.951 7.386 0.645 1.00 90.75 122 LEU A C 1
ATOM 1008 O O . LEU A 1 122 ? 7.355 8.156 1.395 1.00 90.75 122 LEU A O 1
ATOM 1012 N N . TYR A 1 123 ? 8.770 7.810 -0.316 1.00 89.75 123 TYR A N 1
ATOM 1013 C CA . TYR A 1 123 ? 9.024 9.222 -0.600 1.00 89.75 123 TYR A CA 1
ATOM 1014 C C . TYR A 1 123 ? 7.775 9.947 -1.128 1.00 89.75 123 TYR A C 1
ATOM 1016 O O . TYR A 1 123 ? 7.479 11.070 -0.733 1.00 89.75 123 TYR A O 1
ATOM 1024 N N . LEU A 1 124 ? 6.991 9.292 -1.982 1.00 91.31 124 LEU A N 1
ATOM 1025 C CA . LEU A 1 124 ? 5.733 9.837 -2.480 1.00 91.31 124 LEU A CA 1
ATOM 1026 C C . LEU A 1 124 ? 4.691 9.957 -1.359 1.00 91.31 124 LEU A C 1
ATOM 1028 O O . LEU A 1 124 ? 4.023 10.981 -1.258 1.00 91.31 124 LEU A O 1
ATOM 1032 N N . ALA A 1 125 ? 4.588 8.952 -0.485 1.00 90.81 125 ALA A N 1
ATOM 1033 C CA . ALA A 1 125 ? 3.691 8.990 0.668 1.00 90.81 125 ALA A CA 1
ATOM 1034 C C . ALA A 1 125 ? 4.034 10.136 1.631 1.00 90.81 125 ALA A C 1
ATOM 1036 O O . ALA A 1 125 ? 3.141 10.801 2.151 1.00 90.81 125 ALA A O 1
ATOM 1037 N N . SER A 1 126 ? 5.324 10.413 1.840 1.00 88.25 126 SER A N 1
ATOM 1038 C CA . SER A 1 126 ? 5.744 11.523 2.699 1.00 88.25 126 SER A CA 1
ATOM 1039 C C . SER A 1 126 ? 5.332 12.884 2.118 1.00 88.25 126 SER A C 1
ATOM 1041 O O . SER A 1 126 ? 4.858 13.750 2.857 1.00 88.25 126 SER A O 1
ATOM 1043 N N . LYS A 1 127 ? 5.393 13.045 0.787 1.00 88.50 127 LYS A N 1
ATOM 1044 C CA . LYS A 1 127 ? 4.865 14.230 0.089 1.00 88.50 127 LYS A CA 1
ATOM 1045 C C . LYS A 1 127 ? 3.348 14.365 0.219 1.00 88.50 127 LYS A C 1
ATOM 1047 O O . LYS A 1 127 ? 2.863 15.477 0.412 1.00 88.50 127 LYS A O 1
ATOM 1052 N N . THR A 1 128 ? 2.597 13.270 0.101 1.00 88.56 128 THR A N 1
ATOM 1053 C CA . THR A 1 128 ? 1.124 13.315 0.105 1.00 88.56 128 THR A CA 1
ATOM 1054 C C . THR A 1 128 ? 0.542 13.541 1.497 1.00 88.56 128 THR A C 1
ATOM 1056 O O . THR A 1 128 ? -0.447 14.255 1.619 1.00 88.56 128 THR A O 1
ATOM 1059 N N . GLU A 1 129 ? 1.171 12.993 2.539 1.00 84.69 129 GLU A N 1
ATOM 1060 C CA . GLU A 1 129 ? 0.717 13.118 3.937 1.00 84.69 129 GLU A CA 1
ATOM 1061 C C . GLU A 1 129 ? 1.298 14.356 4.654 1.00 84.69 129 GLU A C 1
ATOM 1063 O O . GLU A 1 129 ? 1.229 14.482 5.876 1.00 84.69 129 GLU A O 1
ATOM 1068 N N . GLY A 1 130 ? 1.916 15.285 3.913 1.00 80.75 130 GLY A N 1
ATOM 1069 C CA . GLY A 1 130 ? 2.430 16.547 4.460 1.00 80.75 130 GLY A CA 1
ATOM 1070 C C . GLY A 1 130 ? 3.698 16.421 5.316 1.00 80.75 130 GLY A C 1
ATOM 1071 O O . GLY A 1 130 ? 4.121 17.399 5.929 1.00 80.75 130 GLY A O 1
ATOM 1072 N N . CYS A 1 131 ? 4.338 15.251 5.341 1.00 80.50 131 CYS A N 1
ATOM 1073 C CA . CYS A 1 131 ? 5.610 15.016 6.022 1.00 80.50 131 CYS A CA 1
ATOM 1074 C C . CYS A 1 131 ? 6.769 15.164 5.026 1.00 80.50 131 CYS A C 1
ATOM 1076 O O . CYS A 1 131 ? 7.394 14.183 4.626 1.00 80.50 131 CYS A O 1
ATOM 1078 N N . PHE A 1 132 ? 7.041 16.392 4.585 1.00 77.94 132 PHE A N 1
ATOM 1079 C CA . PHE A 1 132 ? 8.062 16.632 3.568 1.00 77.94 132 PHE A CA 1
ATOM 1080 C C . PHE A 1 132 ? 9.472 16.323 4.091 1.00 77.94 132 PHE A C 1
ATOM 1082 O O . PHE A 1 132 ? 9.908 16.877 5.099 1.00 77.94 132 PHE A O 1
ATOM 1089 N N . LEU A 1 133 ? 10.196 15.475 3.362 1.00 82.06 133 LEU A N 1
ATOM 1090 C CA . LEU A 1 133 ? 11.600 15.168 3.610 1.00 82.06 133 LEU A CA 1
ATOM 1091 C C . LEU A 1 133 ? 12.404 15.493 2.342 1.00 82.06 133 LEU A C 1
ATOM 1093 O O . LEU A 1 133 ? 12.019 15.035 1.262 1.00 82.06 133 LEU A O 1
ATOM 1097 N N . PRO A 1 134 ? 13.502 16.263 2.426 1.00 85.69 134 PRO A N 1
ATOM 1098 C CA . PRO A 1 134 ? 14.348 16.514 1.268 1.00 85.69 134 PRO A CA 1
ATOM 1099 C C . PRO A 1 134 ? 14.975 15.205 0.772 1.00 85.69 134 PRO A C 1
ATOM 1101 O O . PRO A 1 134 ? 15.326 14.321 1.556 1.00 85.69 134 PRO A O 1
ATOM 1104 N N . ILE A 1 135 ? 15.110 15.078 -0.549 1.00 85.12 135 ILE A N 1
ATOM 1105 C CA . ILE A 1 135 ? 15.524 13.818 -1.178 1.00 85.12 135 ILE A CA 1
ATOM 1106 C C . ILE A 1 135 ? 16.939 13.391 -0.763 1.00 85.12 135 ILE A C 1
ATOM 1108 O O . ILE A 1 135 ? 17.178 12.204 -0.564 1.00 85.12 135 ILE A O 1
ATOM 1112 N N . ASP A 1 136 ? 17.844 14.344 -0.535 1.00 85.75 136 ASP A N 1
ATOM 1113 C CA . ASP A 1 136 ? 19.221 14.056 -0.119 1.00 85.75 136 ASP A CA 1
ATOM 1114 C C . ASP A 1 136 ? 19.280 13.452 1.293 1.00 85.75 136 ASP A C 1
ATOM 1116 O O . ASP A 1 136 ? 20.034 12.511 1.543 1.00 85.75 136 ASP A O 1
ATOM 1120 N N . GLU A 1 137 ? 18.426 13.922 2.211 1.00 84.62 137 GLU A N 1
ATOM 1121 C CA . GLU A 1 137 ? 18.321 13.344 3.557 1.00 84.62 137 GLU A CA 1
ATOM 1122 C C . GLU A 1 137 ? 17.643 11.968 3.526 1.00 84.62 137 GLU A C 1
ATOM 1124 O O . GLU A 1 137 ? 17.985 11.077 4.308 1.00 84.62 137 GLU A O 1
ATOM 1129 N N . PHE A 1 138 ? 16.695 11.770 2.606 1.00 84.00 138 PHE A N 1
ATOM 1130 C CA . PHE A 1 138 ? 16.060 10.472 2.406 1.00 84.00 138 PHE A CA 1
ATOM 1131 C C . PHE A 1 138 ? 17.066 9.431 1.909 1.00 84.00 138 PHE A C 1
ATOM 1133 O O . PHE A 1 138 ? 17.186 8.356 2.500 1.00 84.00 138 PHE A O 1
ATOM 1140 N N . VAL A 1 139 ? 17.822 9.766 0.861 1.00 85.12 139 VAL A N 1
ATOM 1141 C CA . VAL A 1 139 ? 18.828 8.886 0.253 1.00 85.12 139 VAL A CA 1
ATOM 1142 C C . VAL A 1 139 ? 19.987 8.620 1.211 1.00 85.12 139 VAL A C 1
ATOM 1144 O O . VAL A 1 139 ? 20.433 7.479 1.308 1.00 85.12 139 VAL A O 1
ATOM 1147 N N . GLY A 1 140 ? 20.419 9.619 1.988 1.00 80.62 140 GLY A N 1
ATOM 1148 C CA . GLY A 1 140 ? 21.527 9.484 2.941 1.00 80.62 140 GLY A CA 1
ATOM 1149 C C . GLY A 1 140 ? 21.337 8.401 4.013 1.00 80.62 140 GLY A C 1
ATOM 1150 O O . GLY A 1 140 ? 22.316 7.945 4.601 1.00 80.62 140 GLY A O 1
ATOM 1151 N N . LYS A 1 141 ? 20.101 7.938 4.255 1.00 80.06 141 LYS A N 1
ATOM 1152 C CA . LYS A 1 141 ? 19.802 6.859 5.219 1.00 80.06 141 LYS A CA 1
ATOM 1153 C C . LYS A 1 141 ? 19.801 5.458 4.594 1.00 80.06 141 LYS A C 1
ATOM 1155 O O . LYS A 1 141 ? 19.687 4.472 5.328 1.00 80.06 141 LYS A O 1
ATOM 1160 N N . PHE A 1 142 ? 19.933 5.343 3.272 1.00 80.19 142 PHE A N 1
ATOM 1161 C CA . PHE A 1 142 ? 19.961 4.067 2.559 1.00 80.19 142 PHE A CA 1
ATOM 1162 C C . PHE A 1 142 ? 21.298 3.853 1.848 1.00 80.19 142 PHE A C 1
ATOM 1164 O O . PHE A 1 142 ? 21.797 4.718 1.139 1.00 80.19 142 PHE A O 1
ATOM 1171 N N . SER A 1 143 ? 21.867 2.656 1.986 1.00 73.44 143 SER A N 1
ATOM 1172 C CA . SER A 1 143 ? 23.064 2.277 1.238 1.00 73.44 143 SER A CA 1
ATOM 1173 C C . SER A 1 143 ? 22.720 1.893 -0.209 1.00 73.44 143 SER A C 1
ATOM 1175 O O . SER A 1 143 ? 21.737 1.188 -0.484 1.00 73.44 143 SER A O 1
ATOM 1177 N N . ASN A 1 144 ? 23.575 2.318 -1.144 1.00 75.44 144 ASN A N 1
ATOM 1178 C CA . ASN A 1 144 ? 23.509 1.979 -2.572 1.00 75.44 144 ASN A CA 1
ATOM 1179 C C . ASN A 1 144 ? 22.221 2.454 -3.269 1.00 75.44 144 ASN A C 1
ATOM 1181 O O . ASN A 1 144 ? 21.613 1.709 -4.046 1.00 75.44 144 ASN A O 1
ATOM 1185 N N . VAL A 1 145 ? 21.773 3.669 -2.957 1.00 82.44 145 VAL A N 1
ATOM 1186 C CA . VAL A 1 145 ? 20.662 4.337 -3.641 1.00 82.44 145 VAL A CA 1
ATOM 1187 C C . VAL A 1 145 ? 21.139 5.724 -4.049 1.00 82.44 145 VAL A C 1
ATOM 1189 O O . VAL A 1 145 ? 21.760 6.415 -3.251 1.00 82.44 145 VAL A O 1
ATOM 1192 N N . THR A 1 146 ? 20.858 6.111 -5.289 1.00 86.50 146 THR A N 1
ATOM 1193 C CA . THR A 1 146 ? 21.148 7.450 -5.811 1.00 86.50 146 THR A CA 1
ATOM 1194 C C . THR A 1 146 ? 19.837 8.214 -5.955 1.00 86.50 146 THR A C 1
ATOM 1196 O O . THR A 1 146 ? 18.809 7.616 -6.275 1.00 86.50 146 THR A O 1
ATOM 1199 N N . THR A 1 147 ? 19.873 9.534 -5.773 1.00 86.56 147 THR A N 1
ATOM 1200 C CA . THR A 1 147 ? 18.739 10.449 -5.990 1.00 86.56 147 THR A CA 1
ATOM 1201 C C . THR A 1 147 ? 18.062 10.224 -7.347 1.00 86.56 147 THR A C 1
ATOM 1203 O O . THR A 1 147 ? 16.841 10.123 -7.415 1.00 86.56 147 THR A O 1
ATOM 1206 N N . GLN A 1 148 ? 18.857 10.037 -8.407 1.00 87.25 148 GLN A N 1
ATOM 1207 C CA . GLN A 1 148 ? 18.376 9.794 -9.774 1.00 87.25 148 GLN A CA 1
ATOM 1208 C C . GLN A 1 148 ? 17.443 8.580 -9.870 1.00 87.25 148 GLN A C 1
ATOM 1210 O O . GLN A 1 148 ? 16.364 8.692 -10.440 1.00 87.25 148 GLN A O 1
ATOM 1215 N N . ASN A 1 149 ? 17.784 7.465 -9.215 1.00 85.50 149 ASN A N 1
ATOM 1216 C CA . ASN A 1 149 ? 16.978 6.242 -9.266 1.00 85.50 149 ASN A CA 1
ATOM 1217 C C . ASN A 1 149 ? 15.562 6.457 -8.708 1.00 85.50 149 ASN A C 1
ATOM 1219 O O . ASN A 1 149 ? 14.605 5.853 -9.186 1.00 85.50 149 ASN A O 1
ATOM 1223 N N . ILE A 1 150 ? 15.423 7.294 -7.674 1.00 88.06 150 ILE A N 1
ATOM 1224 C CA . ILE A 1 150 ? 14.119 7.597 -7.071 1.00 88.06 150 ILE A CA 1
ATOM 1225 C C . ILE A 1 150 ? 13.338 8.539 -7.984 1.00 88.06 150 ILE A C 1
ATOM 1227 O O . ILE A 1 150 ? 12.161 8.290 -8.242 1.00 88.06 150 ILE A O 1
ATOM 1231 N N . THR A 1 151 ? 13.991 9.591 -8.483 1.00 88.50 151 THR A N 1
ATOM 1232 C CA . THR A 1 151 ? 13.371 10.609 -9.341 1.00 88.50 151 THR A CA 1
ATOM 1233 C C . THR A 1 151 ? 12.887 10.034 -10.674 1.00 88.50 151 THR A C 1
ATOM 1235 O O . THR A 1 151 ? 11.785 10.359 -11.105 1.00 88.50 151 THR A O 1
ATOM 1238 N N . GLU A 1 152 ? 13.647 9.138 -11.305 1.00 91.25 152 GLU A N 1
ATOM 1239 C CA . GLU A 1 152 ? 13.243 8.477 -12.558 1.00 91.25 152 GLU A CA 1
ATOM 1240 C C . GLU A 1 152 ? 12.009 7.584 -12.368 1.00 91.25 152 GLU A C 1
ATOM 1242 O O . GLU A 1 152 ? 11.111 7.540 -13.212 1.00 91.25 152 GLU A O 1
ATOM 1247 N N . MET A 1 153 ? 11.929 6.890 -11.230 1.00 90.50 153 MET A N 1
ATOM 1248 C CA . MET A 1 153 ? 10.794 6.019 -10.920 1.00 90.50 153 MET A CA 1
ATOM 1249 C C . MET A 1 153 ? 9.573 6.791 -10.405 1.00 90.50 153 MET A C 1
ATOM 1251 O O . MET A 1 153 ? 8.460 6.275 -10.485 1.00 90.50 153 MET A O 1
ATOM 1255 N N . GLU A 1 154 ? 9.743 8.015 -9.896 1.00 92.56 154 GLU A N 1
ATOM 1256 C CA . GLU A 1 154 ? 8.670 8.812 -9.284 1.00 92.56 154 GLU A CA 1
ATOM 1257 C C . GLU A 1 154 ? 7.479 9.005 -10.225 1.00 92.56 154 GLU A C 1
ATOM 1259 O O . GLU A 1 154 ? 6.342 8.694 -9.855 1.00 92.56 154 GLU A O 1
ATOM 1264 N N . MET A 1 155 ? 7.736 9.444 -11.459 1.00 93.69 155 MET A N 1
ATOM 1265 C CA . MET A 1 155 ? 6.671 9.660 -12.440 1.00 93.69 155 MET A CA 1
ATOM 1266 C C . MET A 1 155 ? 6.001 8.341 -12.843 1.00 93.69 155 MET A C 1
ATOM 1268 O O . MET A 1 155 ? 4.776 8.253 -12.872 1.00 93.69 155 MET A O 1
ATOM 1272 N N . THR A 1 156 ? 6.794 7.286 -13.044 1.00 93.44 156 THR A N 1
ATOM 1273 C CA . THR A 1 156 ? 6.294 5.945 -13.389 1.00 93.44 156 THR A CA 1
ATOM 1274 C C . THR A 1 156 ? 5.341 5.400 -12.318 1.00 93.44 156 THR A C 1
ATOM 1276 O O . THR A 1 156 ? 4.288 4.829 -12.626 1.00 93.44 156 THR A O 1
ATOM 1279 N N . VAL A 1 157 ? 5.673 5.605 -11.038 1.00 94.50 157 VAL A N 1
ATOM 1280 C CA . VAL A 1 157 ? 4.802 5.235 -9.915 1.00 94.50 157 VAL A CA 1
ATOM 1281 C C . VAL A 1 157 ? 3.523 6.073 -9.929 1.00 94.50 157 VAL A C 1
ATOM 1283 O O . VAL A 1 157 ? 2.435 5.517 -9.785 1.00 94.50 157 VAL A O 1
ATOM 1286 N N . CYS A 1 158 ? 3.619 7.384 -10.152 1.00 94.69 158 CYS A N 1
ATOM 1287 C CA . CYS A 1 158 ? 2.451 8.270 -10.198 1.00 94.69 158 CYS A CA 1
ATOM 1288 C C . CYS A 1 158 ? 1.462 7.891 -11.312 1.00 94.69 158 CYS A C 1
ATOM 1290 O O . CYS A 1 158 ? 0.252 7.819 -11.066 1.00 94.69 158 CYS A O 1
ATOM 1292 N N . GLU A 1 159 ? 1.972 7.588 -12.506 1.00 94.50 159 GLU A N 1
ATOM 1293 C CA . GLU A 1 159 ? 1.172 7.132 -13.648 1.00 94.50 159 GLU A CA 1
ATOM 1294 C C . GLU A 1 159 ? 0.490 5.791 -13.359 1.00 94.50 159 GLU A C 1
ATOM 1296 O O . GLU A 1 159 ? -0.713 5.637 -13.585 1.00 94.50 159 GLU A O 1
ATOM 1301 N N . SER A 1 160 ? 1.224 4.847 -12.767 1.00 93.44 160 SER A N 1
ATOM 1302 C CA . SER A 1 160 ? 0.693 3.534 -12.374 1.00 93.44 160 SER A CA 1
ATOM 1303 C C . SER A 1 160 ? -0.410 3.637 -11.315 1.00 93.44 160 SER A C 1
ATOM 1305 O O . SER A 1 160 ? -1.388 2.887 -11.337 1.00 93.44 160 SER A O 1
ATOM 1307 N N . LEU A 1 161 ? -0.294 4.610 -10.407 1.00 93.62 161 LEU A N 1
ATOM 1308 C CA . LEU A 1 161 ? -1.321 4.949 -9.419 1.00 93.62 161 LEU A CA 1
ATOM 1309 C C . LEU A 1 161 ? -2.475 5.771 -10.008 1.00 93.62 161 LEU A C 1
ATOM 1311 O O . LEU A 1 161 ? -3.404 6.118 -9.273 1.00 93.62 161 LEU A O 1
ATOM 1315 N N . LYS A 1 162 ? -2.446 6.097 -11.306 1.00 93.69 162 LYS A N 1
ATOM 1316 C CA . LYS A 1 162 ? -3.437 6.951 -11.983 1.00 93.69 162 LYS A CA 1
ATOM 1317 C C . LYS A 1 162 ? -3.646 8.285 -11.254 1.00 93.69 162 LYS A C 1
ATOM 1319 O O . LYS A 1 162 ? -4.759 8.805 -11.230 1.00 93.69 162 LYS A O 1
ATOM 1324 N N . PHE A 1 163 ? -2.597 8.795 -10.602 1.00 93.56 163 PHE A N 1
ATOM 1325 C CA . PHE A 1 163 ? -2.632 10.001 -9.766 1.00 93.56 163 PHE A CA 1
ATOM 1326 C C . PHE A 1 163 ? -3.660 9.960 -8.611 1.00 93.56 163 PHE A C 1
ATOM 1328 O O . PHE A 1 163 ? -4.071 10.991 -8.079 1.00 93.56 163 PHE A O 1
ATOM 1335 N N . HIS A 1 164 ? -4.077 8.764 -8.178 1.00 93.81 164 HIS A N 1
ATOM 1336 C CA . HIS A 1 164 ? -4.986 8.570 -7.047 1.00 93.81 164 HIS A CA 1
ATOM 1337 C C . HIS A 1 164 ? -4.222 8.518 -5.714 1.00 93.81 164 HIS A C 1
ATOM 1339 O O . HIS A 1 164 ? -4.079 7.454 -5.102 1.00 93.81 164 HIS A O 1
ATOM 1345 N N . PHE A 1 165 ? -3.738 9.676 -5.266 1.00 91.25 165 PHE A N 1
ATOM 1346 C CA . PHE A 1 165 ? -2.892 9.787 -4.072 1.00 91.25 165 PHE A CA 1
ATOM 1347 C C . PHE A 1 165 ? -3.658 9.758 -2.747 1.00 91.25 165 PHE A C 1
ATOM 1349 O O . PHE A 1 165 ? -3.105 9.348 -1.733 1.00 91.25 165 PHE A O 1
ATOM 1356 N N . THR A 1 166 ? -4.932 10.151 -2.739 1.00 90.06 166 THR A N 1
ATOM 1357 C CA . THR A 1 166 ? -5.739 10.150 -1.515 1.00 90.06 166 THR A CA 1
ATOM 1358 C C . THR A 1 166 ? -6.084 8.720 -1.106 1.00 90.06 166 THR A C 1
ATOM 1360 O O . THR A 1 166 ? -6.736 7.978 -1.852 1.00 90.06 166 THR A O 1
ATOM 1363 N N . ILE A 1 167 ? -5.655 8.331 0.094 1.00 90.38 167 ILE A N 1
ATOM 1364 C CA . ILE A 1 167 ? -5.914 7.014 0.672 1.00 90.38 167 ILE A CA 1
ATOM 1365 C C . ILE A 1 167 ? -6.667 7.177 1.987 1.00 90.38 167 ILE A C 1
ATOM 1367 O O . ILE A 1 167 ? -6.203 7.805 2.930 1.00 90.38 167 ILE A O 1
ATOM 1371 N N . HIS A 1 168 ? -7.832 6.546 2.076 1.00 90.06 168 HIS A N 1
ATOM 1372 C CA . HIS A 1 168 ? -8.536 6.379 3.336 1.00 90.06 168 HIS A CA 1
ATOM 1373 C C . HIS A 1 168 ? -7.981 5.160 4.062 1.00 90.06 168 HIS A C 1
ATOM 1375 O O . HIS A 1 168 ? -8.203 4.015 3.656 1.00 90.06 168 HIS A O 1
ATOM 1381 N N . GLN A 1 169 ? -7.253 5.424 5.141 1.00 88.94 169 GLN A N 1
ATOM 1382 C CA . GLN A 1 169 ? -6.668 4.394 5.982 1.00 88.94 169 GLN A CA 1
ATOM 1383 C C . GLN A 1 169 ? -7.657 3.896 7.050 1.00 88.94 169 GLN A C 1
ATOM 1385 O O . GLN A 1 169 ? -8.457 4.683 7.563 1.00 88.94 169 GLN A O 1
ATOM 1390 N N . PRO A 1 170 ? -7.566 2.618 7.454 1.00 91.50 170 PRO A N 1
ATOM 1391 C CA . PRO A 1 170 ? -8.390 2.033 8.518 1.00 91.50 170 PRO A CA 1
ATOM 1392 C C . PRO A 1 170 ? -8.114 2.590 9.931 1.00 91.50 170 PRO A C 1
ATOM 1394 O O . PRO A 1 170 ? -8.951 2.427 10.813 1.00 91.50 170 PRO A O 1
ATOM 1397 N N . TYR A 1 171 ? -7.001 3.295 10.172 1.00 90.38 171 TYR A N 1
ATOM 1398 C CA . TYR A 1 171 ? -6.706 3.878 11.493 1.00 90.38 171 TYR A CA 1
ATOM 1399 C C . TYR A 1 171 ? -7.691 4.975 11.911 1.00 90.38 171 TYR A C 1
ATOM 1401 O O . TYR A 1 171 ? -8.058 5.081 13.079 1.00 90.38 171 TYR A O 1
ATOM 1409 N N . ARG A 1 172 ? -8.160 5.781 10.953 1.00 90.06 172 ARG A N 1
ATOM 1410 C CA . ARG A 1 172 ? -9.105 6.869 11.222 1.00 90.06 172 ARG A CA 1
ATOM 1411 C C . ARG A 1 172 ? -10.493 6.369 11.659 1.00 90.06 172 ARG A C 1
ATOM 1413 O O . ARG A 1 172 ? -10.964 6.840 12.692 1.00 90.06 172 ARG A O 1
ATOM 1420 N N . PRO A 1 173 ? -11.152 5.424 10.953 1.00 91.94 173 PRO A N 1
ATOM 1421 C CA . PRO A 1 173 ? -12.400 4.839 11.439 1.00 91.94 173 PRO A CA 1
ATOM 1422 C C . PRO A 1 173 ? -12.201 4.036 12.728 1.00 91.94 173 PRO A C 1
ATOM 1424 O O . PRO A 1 173 ? -13.077 4.077 13.583 1.00 91.94 173 PRO A O 1
ATOM 1427 N N . LEU A 1 174 ? -11.043 3.391 12.922 1.00 91.81 174 LEU A N 1
ATOM 1428 C CA . LEU A 1 174 ? -10.722 2.721 14.186 1.00 91.81 174 LEU A CA 1
ATOM 1429 C C . LEU A 1 174 ? -10.763 3.691 15.376 1.00 91.81 174 LEU A C 1
ATOM 1431 O O . LEU A 1 174 ? -11.361 3.387 16.407 1.00 91.81 174 LEU A O 1
ATOM 1435 N N . TYR A 1 175 ? -10.157 4.871 15.227 1.00 92.06 175 TYR A N 1
ATOM 1436 C CA . TYR A 1 175 ? -10.218 5.914 16.247 1.00 92.06 175 TYR A CA 1
ATOM 1437 C C . TYR A 1 175 ? -11.643 6.456 16.441 1.00 92.06 175 TYR A C 1
ATOM 1439 O O . TYR A 1 175 ? -12.049 6.725 17.568 1.00 92.06 175 TYR A O 1
ATOM 1447 N N . GLY A 1 176 ? -12.431 6.551 15.365 1.00 92.50 176 GLY A N 1
ATOM 1448 C CA . GLY A 1 176 ? -13.858 6.882 15.447 1.00 92.50 176 GLY A CA 1
ATOM 1449 C C . GLY A 1 176 ? -14.639 5.898 16.321 1.00 92.50 176 GLY A C 1
ATOM 1450 O O . GLY A 1 176 ? -15.301 6.319 17.265 1.00 92.50 176 GLY A O 1
ATOM 1451 N N . PHE A 1 177 ? -14.477 4.591 16.087 1.00 90.44 177 PHE A N 1
ATOM 1452 C CA . PHE A 1 177 ? -15.118 3.555 16.907 1.00 90.44 177 PHE A CA 1
ATOM 1453 C C . PHE A 1 177 ? -14.687 3.617 18.371 1.00 90.44 177 PHE A C 1
ATOM 1455 O O . PHE A 1 177 ? -15.517 3.469 19.265 1.00 90.44 177 PHE A O 1
ATOM 1462 N N . PHE A 1 178 ? -13.407 3.898 18.625 1.00 90.44 178 PHE A N 1
ATOM 1463 C CA . PHE A 1 178 ? -12.920 4.131 19.980 1.00 90.44 178 PHE A CA 1
ATOM 1464 C C . PHE A 1 178 ? -13.657 5.294 20.662 1.00 90.44 178 PHE A C 1
ATOM 1466 O O . PHE A 1 178 ? -14.072 5.144 21.805 1.00 90.44 178 PHE A O 1
ATOM 1473 N N . LEU A 1 179 ? -13.868 6.425 19.980 1.00 91.44 179 LEU A N 1
ATOM 1474 C CA . LEU A 1 179 ? -14.603 7.570 20.539 1.00 91.44 179 LEU A CA 1
ATOM 1475 C C . LEU A 1 179 ? -16.091 7.271 20.764 1.00 91.44 179 LEU A C 1
ATOM 1477 O O . LEU A 1 179 ? -16.655 7.697 21.773 1.00 91.44 179 LEU A O 1
ATOM 1481 N N . ASP A 1 180 ? -16.727 6.535 19.856 1.00 90.12 180 ASP A N 1
ATOM 1482 C CA . ASP A 1 180 ? -18.142 6.181 19.987 1.00 90.12 180 ASP A CA 1
ATOM 1483 C C . ASP A 1 180 ? -18.377 5.238 21.178 1.00 90.12 180 ASP A C 1
ATOM 1485 O O . ASP A 1 180 ? -19.307 5.446 21.960 1.00 90.12 180 ASP A O 1
ATOM 1489 N N . LEU A 1 181 ? -17.481 4.271 21.394 1.00 85.94 181 LEU A N 1
ATOM 1490 C CA . LEU A 1 181 ? -17.545 3.326 22.516 1.00 85.94 181 LEU A CA 1
ATOM 1491 C C . LEU A 1 181 ? -17.216 3.955 23.879 1.00 85.94 181 LEU A C 1
ATOM 1493 O O . LEU A 1 181 ? -17.554 3.397 24.921 1.00 85.94 181 LEU A O 1
ATOM 1497 N N . GLN A 1 182 ? -16.623 5.150 23.922 1.00 86.81 182 GLN A N 1
ATOM 1498 C CA . GLN A 1 182 ? -16.522 5.894 25.187 1.00 86.81 182 GLN A CA 1
ATOM 1499 C C . GLN A 1 182 ? -17.902 6.298 25.715 1.00 86.81 182 GLN A C 1
ATOM 1501 O O . GLN A 1 182 ? -18.086 6.452 26.923 1.00 86.81 182 GLN A O 1
ATOM 1506 N N . ARG A 1 183 ? -18.892 6.453 24.826 1.00 84.12 183 ARG A N 1
ATOM 1507 C CA . ARG A 1 183 ? -20.254 6.858 25.198 1.00 84.12 183 ARG A CA 1
ATOM 1508 C C . ARG A 1 183 ? -21.088 5.703 25.753 1.00 84.12 183 ARG A C 1
ATOM 1510 O O . ARG A 1 183 ? -22.068 5.963 26.440 1.00 84.12 183 ARG A O 1
ATOM 1517 N N . THR A 1 184 ? -20.706 4.450 25.494 1.00 78.88 184 THR A N 1
ATOM 1518 C CA . THR A 1 184 ? -21.449 3.251 25.929 1.00 78.88 184 THR A CA 1
ATOM 1519 C C . THR A 1 184 ? -21.146 2.827 27.372 1.00 78.88 184 THR A C 1
ATOM 1521 O O . THR A 1 184 ? -21.711 1.848 27.848 1.00 78.88 184 THR A O 1
ATOM 1524 N N . GLY A 1 185 ? -20.290 3.562 28.096 1.00 69.00 185 GLY A N 1
ATOM 1525 C CA . GLY A 1 185 ? -20.039 3.346 29.529 1.00 69.00 185 GLY A CA 1
ATOM 1526 C C . GLY A 1 185 ? -19.051 2.221 29.861 1.00 69.00 185 GLY A C 1
ATOM 1527 O O . GLY A 1 185 ? -18.968 1.800 31.013 1.00 69.00 185 GLY A O 1
ATOM 1528 N N . THR A 1 186 ? -18.293 1.725 28.880 1.00 73.69 186 THR A N 1
ATOM 1529 C CA . THR A 1 186 ? -17.242 0.716 29.082 1.00 73.69 186 THR A CA 1
ATOM 1530 C C . THR A 1 186 ? -16.053 1.295 29.862 1.00 73.69 186 THR A C 1
ATOM 1532 O O . THR A 1 186 ? -15.720 2.473 29.732 1.00 73.69 186 THR A O 1
ATOM 1535 N N . THR A 1 187 ? -15.368 0.469 30.662 1.00 82.31 187 THR A N 1
ATOM 1536 C CA . THR A 1 187 ? -14.158 0.876 31.393 1.00 82.31 187 THR A CA 1
ATOM 1537 C C . THR A 1 187 ? -13.081 1.393 30.433 1.00 82.31 187 THR A C 1
ATOM 1539 O O . THR A 1 187 ? -12.632 0.673 29.540 1.00 82.31 187 THR A O 1
ATOM 1542 N N . MET A 1 188 ? -12.624 2.632 30.648 1.00 83.88 188 MET A N 1
ATOM 1543 C CA . MET A 1 188 ? -11.678 3.322 29.757 1.00 83.88 188 MET A CA 1
ATOM 1544 C C . MET A 1 188 ? -10.355 2.573 29.560 1.00 83.88 188 MET A C 1
ATOM 1546 O O . MET A 1 188 ? -9.792 2.610 28.468 1.00 83.88 188 MET A O 1
ATOM 1550 N N . ASP A 1 189 ? -9.862 1.875 30.581 1.00 86.00 189 ASP A N 1
ATOM 1551 C CA . ASP A 1 189 ? -8.599 1.132 30.490 1.00 86.00 189 ASP A CA 1
ATOM 1552 C C . ASP A 1 189 ? -8.727 -0.108 29.594 1.00 86.00 189 ASP A C 1
ATOM 1554 O O . ASP A 1 189 ? -7.855 -0.389 28.768 1.00 86.00 189 ASP A O 1
ATOM 1558 N N . LEU A 1 190 ? -9.864 -0.805 29.673 1.00 85.81 190 LEU A N 1
ATOM 1559 C CA . LEU A 1 190 ? -10.173 -1.929 28.788 1.00 85.81 190 LEU A CA 1
ATOM 1560 C C . LEU A 1 190 ? -10.358 -1.455 27.338 1.00 85.81 190 LEU A C 1
ATOM 1562 O O . LEU A 1 190 ? -9.913 -2.104 26.390 1.00 85.81 190 LEU A O 1
ATOM 1566 N N . LEU A 1 191 ? -10.965 -0.283 27.156 1.00 86.94 191 LEU A N 1
ATOM 1567 C CA . LEU A 1 191 ? -11.156 0.305 25.835 1.00 86.94 191 LEU A CA 1
ATOM 1568 C C . LEU A 1 191 ? -9.822 0.713 25.189 1.00 86.94 191 LEU A C 1
ATOM 1570 O O . LEU A 1 191 ? -9.597 0.433 24.012 1.00 86.94 191 LEU A O 1
ATOM 1574 N N . LYS A 1 192 ? -8.914 1.325 25.959 1.00 89.31 192 LYS A N 1
ATOM 1575 C CA . LYS A 1 192 ? -7.563 1.682 25.491 1.00 89.31 192 LYS A CA 1
ATOM 1576 C C . LYS A 1 192 ? -6.753 0.449 25.099 1.00 89.31 192 LYS A C 1
ATOM 1578 O O . LYS A 1 192 ? -6.199 0.411 24.004 1.00 89.31 192 LYS A O 1
ATOM 1583 N N . THR A 1 193 ? -6.731 -0.575 25.952 1.00 90.44 193 THR A N 1
ATOM 1584 C CA . THR A 1 193 ? -6.013 -1.828 25.657 1.00 90.44 193 THR A CA 1
ATOM 1585 C C . THR A 1 193 ? -6.577 -2.529 24.420 1.00 90.44 193 THR A C 1
ATOM 1587 O O . THR A 1 193 ? -5.813 -3.005 23.579 1.00 90.44 193 THR A O 1
ATOM 1590 N N . THR A 1 194 ? -7.901 -2.529 24.246 1.00 89.62 194 THR A N 1
ATOM 1591 C CA . THR A 1 194 ? -8.549 -3.068 23.040 1.00 89.62 194 THR A CA 1
ATOM 1592 C C . THR A 1 194 ? -8.189 -2.255 21.797 1.00 89.62 194 THR A C 1
ATOM 1594 O O . THR A 1 194 ? -7.830 -2.840 20.777 1.00 89.62 194 THR A O 1
ATOM 1597 N N . TYR A 1 195 ? -8.191 -0.921 21.877 1.00 91.75 195 TYR A N 1
ATOM 1598 C CA . TYR A 1 195 ? -7.781 -0.051 20.771 1.00 91.75 195 TYR A CA 1
ATOM 1599 C C . TYR A 1 195 ? -6.330 -0.299 20.337 1.00 91.75 195 TYR A C 1
ATOM 1601 O O . TYR A 1 195 ? -6.059 -0.434 19.144 1.00 91.75 195 TYR A O 1
ATOM 1609 N N . GLU A 1 196 ? -5.394 -0.426 21.281 1.00 91.75 196 GLU A N 1
ATOM 1610 C CA . GLU A 1 196 ? -3.988 -0.721 20.972 1.00 91.75 196 GLU A CA 1
ATOM 1611 C C . GLU A 1 196 ? -3.816 -2.078 20.273 1.00 91.75 196 GLU A C 1
ATOM 1613 O O . GLU A 1 196 ? -3.009 -2.212 19.347 1.00 91.75 196 GLU A O 1
ATOM 1618 N N . ARG A 1 197 ? -4.589 -3.092 20.682 1.00 91.31 197 ARG A N 1
ATOM 1619 C CA . ARG A 1 197 ? -4.611 -4.405 20.016 1.00 91.31 197 ARG A CA 1
ATOM 1620 C C . ARG A 1 197 ? -5.236 -4.317 18.630 1.00 91.31 197 ARG A C 1
ATOM 1622 O O . ARG A 1 197 ? -4.662 -4.830 17.671 1.00 91.31 197 ARG A O 1
ATOM 1629 N N . ALA A 1 198 ? -6.354 -3.612 18.496 1.00 92.12 198 ALA A N 1
ATOM 1630 C CA . ALA A 1 198 ? -7.012 -3.407 17.214 1.00 92.12 198 ALA A CA 1
ATOM 1631 C C . ALA A 1 198 ? -6.103 -2.652 16.232 1.00 92.12 198 ALA A C 1
ATOM 1633 O O . ALA A 1 198 ? -6.020 -3.023 15.065 1.00 92.12 198 ALA A O 1
ATOM 1634 N N . ALA A 1 199 ? -5.327 -1.669 16.698 1.00 91.44 199 ALA A N 1
ATOM 1635 C CA . ALA A 1 199 ? -4.337 -0.975 15.876 1.00 91.44 199 ALA A CA 1
ATOM 1636 C C . ALA A 1 199 ? -3.240 -1.924 15.354 1.00 91.44 199 ALA A C 1
ATOM 1638 O O . ALA A 1 199 ? -2.828 -1.809 14.197 1.00 91.44 199 ALA A O 1
ATOM 1639 N N . LYS A 1 200 ? -2.801 -2.908 16.155 1.00 91.25 200 LYS A N 1
ATOM 1640 C CA . LYS A 1 200 ? -1.871 -3.965 15.706 1.00 91.25 200 LYS A CA 1
ATOM 1641 C C . LYS A 1 200 ? -2.509 -4.886 14.662 1.00 91.25 200 LYS A C 1
ATOM 1643 O O . LYS A 1 200 ? -1.852 -5.231 13.675 1.00 91.25 200 LYS A O 1
ATOM 1648 N N . TRP A 1 201 ? -3.782 -5.242 14.831 1.00 92.00 201 TRP A N 1
ATOM 1649 C CA . TRP A 1 201 ? -4.537 -6.005 13.831 1.00 92.00 201 TRP A CA 1
ATOM 1650 C C . TRP A 1 201 ? -4.697 -5.230 12.524 1.00 92.00 201 TRP A C 1
ATOM 1652 O O . TRP A 1 201 ? -4.462 -5.787 11.453 1.00 92.00 201 TRP A O 1
ATOM 1662 N N . VAL A 1 202 ? -4.976 -3.928 12.600 1.00 91.81 202 VAL A N 1
ATOM 1663 C CA . VAL A 1 202 ? -5.001 -3.044 11.431 1.00 91.81 202 VAL A CA 1
ATOM 1664 C C . VAL A 1 202 ? -3.639 -3.021 10.732 1.00 91.81 202 VAL A C 1
ATOM 1666 O O . VAL A 1 202 ? -3.588 -3.253 9.526 1.00 91.81 202 VAL A O 1
ATOM 1669 N N . CYS A 1 203 ? -2.533 -2.840 11.462 1.00 89.00 203 CYS A N 1
ATOM 1670 C CA . CYS A 1 203 ? -1.182 -2.931 10.893 1.00 89.00 203 CYS A CA 1
ATOM 1671 C C . CYS A 1 203 ? -0.946 -4.262 10.165 1.00 89.00 203 CYS A C 1
ATOM 1673 O O . CYS A 1 203 ? -0.350 -4.281 9.095 1.00 89.00 203 CYS A O 1
ATOM 1675 N N . THR A 1 204 ? -1.422 -5.369 10.735 1.00 89.62 204 THR A N 1
ATOM 1676 C CA . THR A 1 204 ? -1.266 -6.707 10.147 1.00 89.62 204 THR A CA 1
ATOM 1677 C C . THR A 1 204 ? -2.137 -6.876 8.902 1.00 89.62 204 THR A C 1
ATOM 1679 O O . THR A 1 204 ? -1.702 -7.472 7.917 1.00 89.62 204 THR A O 1
ATOM 1682 N N . SER A 1 205 ? -3.338 -6.288 8.901 1.00 91.00 205 SER A N 1
ATOM 1683 C CA . SER A 1 205 ? -4.251 -6.319 7.755 1.00 91.00 205 SER A CA 1
ATOM 1684 C C . SER A 1 205 ? -3.658 -5.652 6.510 1.00 91.00 205 SER A C 1
ATOM 1686 O O . SER A 1 205 ? -3.968 -6.082 5.399 1.00 91.00 205 SER A O 1
ATOM 1688 N N . LEU A 1 206 ? -2.744 -4.684 6.678 1.00 88.38 206 LEU A N 1
ATOM 1689 C CA . LEU A 1 206 ? -2.053 -4.019 5.567 1.00 88.38 206 LEU A CA 1
ATOM 1690 C C . LEU A 1 206 ? -1.190 -4.975 4.742 1.00 88.38 206 LEU A C 1
ATOM 1692 O O . LEU A 1 206 ? -0.934 -4.682 3.583 1.00 88.38 206 LEU A O 1
ATOM 1696 N N . TYR A 1 207 ? -0.751 -6.106 5.301 1.00 87.06 207 TYR A N 1
ATOM 1697 C CA . TYR A 1 207 ? 0.019 -7.126 4.573 1.00 87.06 207 TYR A CA 1
ATOM 1698 C C . TYR A 1 207 ? -0.862 -8.118 3.811 1.00 87.06 207 TYR A C 1
ATOM 1700 O O . TYR A 1 207 ? -0.367 -8.982 3.085 1.00 87.06 207 TYR A O 1
ATOM 1708 N N . THR A 1 208 ? -2.177 -8.001 3.972 1.00 90.06 208 THR A N 1
ATOM 1709 C CA . THR A 1 208 ? -3.171 -8.816 3.276 1.00 90.06 208 THR A CA 1
ATOM 1710 C C . THR A 1 208 ? -3.835 -8.011 2.161 1.00 90.06 208 THR A C 1
ATOM 1712 O O . THR A 1 208 ? -3.640 -6.801 2.036 1.00 90.06 208 THR A O 1
ATOM 1715 N N . ASP A 1 209 ? -4.659 -8.675 1.355 1.00 90.19 209 ASP A N 1
ATOM 1716 C CA . ASP A 1 209 ? -5.428 -8.023 0.293 1.00 90.19 209 ASP A CA 1
ATOM 1717 C C . ASP A 1 209 ? -6.682 -7.304 0.824 1.00 90.19 209 ASP A C 1
ATOM 1719 O O . ASP A 1 209 ? -7.432 -6.721 0.047 1.00 90.19 209 ASP A O 1
ATOM 1723 N N . ALA A 1 210 ? -6.905 -7.276 2.145 1.00 91.50 210 ALA A N 1
ATOM 1724 C CA . ALA A 1 210 ? -8.088 -6.671 2.760 1.00 91.50 210 ALA A CA 1
ATOM 1725 C C . ALA A 1 210 ? -8.317 -5.213 2.322 1.00 91.50 210 ALA A C 1
ATOM 1727 O O . ALA A 1 210 ? -9.454 -4.820 2.079 1.00 91.50 210 ALA A O 1
ATOM 1728 N N . CYS A 1 211 ? -7.246 -4.431 2.148 1.00 89.38 211 CYS A N 1
ATOM 1729 C CA . CYS A 1 211 ? -7.325 -3.029 1.721 1.00 89.38 211 CYS A CA 1
ATOM 1730 C C . CYS A 1 211 ? -7.768 -2.827 0.261 1.00 89.38 211 CYS A C 1
ATOM 1732 O O . CYS A 1 211 ? -8.080 -1.698 -0.119 1.00 89.38 211 CYS A O 1
ATOM 1734 N N . LEU A 1 212 ? -7.750 -3.890 -0.548 1.00 91.81 212 LEU A N 1
ATOM 1735 C CA . LEU A 1 212 ? -8.199 -3.904 -1.944 1.00 91.81 212 LEU A CA 1
ATOM 1736 C C . LEU A 1 212 ? -9.573 -4.568 -2.106 1.00 91.81 212 LEU A C 1
ATOM 1738 O O . LEU A 1 212 ? -10.167 -4.467 -3.173 1.00 91.81 212 LEU A O 1
ATOM 1742 N N . LEU A 1 213 ? -10.063 -5.255 -1.072 1.00 93.31 213 LEU A N 1
ATOM 1743 C CA . LEU A 1 213 ? -11.322 -6.004 -1.104 1.00 93.31 213 LEU A CA 1
ATOM 1744 C C . LEU A 1 213 ? -12.437 -5.300 -0.324 1.00 93.31 213 LEU A C 1
ATOM 1746 O O . LEU A 1 213 ? -13.595 -5.338 -0.727 1.00 93.31 213 LEU A O 1
ATOM 1750 N N . TYR A 1 214 ? -12.096 -4.654 0.793 1.00 92.62 214 TYR A N 1
ATOM 1751 C CA . TYR A 1 214 ? -13.067 -4.129 1.748 1.00 92.62 214 TYR A CA 1
ATOM 1752 C C . TYR A 1 214 ? -12.862 -2.644 2.027 1.00 92.62 214 TYR A C 1
ATOM 1754 O O . TYR A 1 214 ? -11.764 -2.094 1.906 1.00 92.62 214 TYR A O 1
ATOM 1762 N N . GLN A 1 215 ? -13.939 -1.989 2.458 1.00 92.50 215 GLN A N 1
ATOM 1763 C CA . GLN A 1 215 ? -13.886 -0.585 2.844 1.00 92.50 215 GLN A CA 1
ATOM 1764 C C . GLN A 1 215 ? -13.094 -0.408 4.156 1.00 92.50 215 GLN A C 1
ATOM 1766 O O . GLN A 1 215 ? -13.153 -1.271 5.035 1.00 92.50 215 GLN A O 1
ATOM 1771 N N . PRO A 1 216 ? -12.407 0.730 4.367 1.00 92.44 216 PRO A N 1
ATOM 1772 C CA . PRO A 1 216 ? -11.600 0.969 5.566 1.00 92.44 216 PRO A CA 1
ATOM 1773 C C . PRO A 1 216 ? -12.377 0.831 6.880 1.00 92.44 216 PRO A C 1
ATOM 1775 O O . PRO A 1 216 ? -11.823 0.362 7.870 1.00 92.44 216 PRO A O 1
ATOM 1778 N N . SER A 1 217 ? -13.660 1.205 6.890 1.00 92.31 217 SER A N 1
ATOM 1779 C CA . SER A 1 217 ? -14.565 1.032 8.033 1.00 92.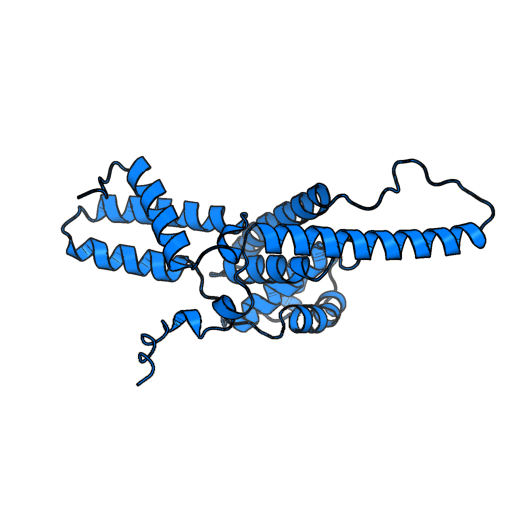31 217 SER A CA 1
ATOM 1780 C C . SER A 1 217 ? -14.816 -0.442 8.359 1.00 92.31 217 SER A C 1
ATOM 1782 O O . SER A 1 217 ? -14.794 -0.816 9.527 1.00 92.31 217 SER A O 1
ATOM 1784 N N . GLN A 1 218 ? -14.994 -1.287 7.341 1.00 93.38 218 GLN A N 1
ATOM 1785 C CA . GLN A 1 218 ? -15.184 -2.732 7.498 1.00 93.38 218 GLN A CA 1
ATOM 1786 C C . GLN A 1 218 ? -13.912 -3.399 8.023 1.00 93.38 218 GLN A C 1
ATOM 1788 O O . GLN A 1 218 ? -13.979 -4.210 8.944 1.00 93.38 218 GLN A O 1
ATOM 1793 N N . VAL A 1 219 ? -12.747 -3.016 7.489 1.00 93.75 219 VAL A N 1
ATOM 1794 C CA . VAL A 1 219 ? -11.446 -3.515 7.966 1.00 93.75 219 VAL A CA 1
ATOM 1795 C C . VAL A 1 219 ? -11.204 -3.099 9.419 1.00 93.75 219 VAL A C 1
ATOM 1797 O O . VAL A 1 219 ? -10.804 -3.925 10.237 1.00 93.75 219 VAL A O 1
ATOM 1800 N N . ALA A 1 220 ? -11.492 -1.842 9.765 1.00 93.44 220 ALA A N 1
ATOM 1801 C CA . ALA A 1 220 ? -11.363 -1.349 11.134 1.00 93.44 220 ALA A CA 1
ATOM 1802 C C . ALA A 1 220 ? -12.318 -2.061 12.103 1.00 93.44 220 ALA A C 1
ATOM 1804 O O . ALA A 1 220 ? -11.909 -2.419 13.205 1.00 93.44 220 ALA A O 1
ATOM 1805 N N . LEU A 1 221 ? -13.561 -2.321 11.687 1.00 92.75 221 LEU A N 1
ATOM 1806 C CA . LEU A 1 221 ? -14.540 -3.044 12.498 1.00 92.75 221 LEU A CA 1
ATOM 1807 C C . LEU A 1 221 ? -14.128 -4.506 12.708 1.00 92.75 221 LEU A C 1
ATOM 1809 O O . LEU A 1 221 ? -14.227 -5.017 13.822 1.00 92.75 221 LEU A O 1
ATOM 1813 N N . ALA A 1 222 ? -13.623 -5.171 11.666 1.00 93.25 222 ALA A N 1
ATOM 1814 C CA . ALA A 1 222 ? -13.099 -6.530 11.772 1.00 93.25 222 ALA A CA 1
ATOM 1815 C C . ALA A 1 222 ? -11.908 -6.597 12.742 1.00 93.25 222 ALA A C 1
ATOM 1817 O O . ALA A 1 222 ? -11.872 -7.463 13.613 1.00 93.25 222 ALA A O 1
ATOM 1818 N N . ALA A 1 223 ? -10.973 -5.645 12.648 1.00 92.81 223 ALA A N 1
ATOM 1819 C CA . ALA A 1 223 ? -9.847 -5.546 13.575 1.00 92.81 223 ALA A CA 1
ATOM 1820 C C . ALA A 1 223 ? -10.300 -5.279 15.019 1.00 92.81 223 ALA A C 1
ATOM 1822 O O . ALA A 1 223 ? -9.739 -5.847 15.956 1.00 92.81 223 ALA A O 1
ATOM 1823 N N . TRP A 1 224 ? -11.329 -4.447 15.203 1.00 91.69 224 TRP A N 1
ATOM 1824 C CA . TRP A 1 224 ? -11.912 -4.187 16.515 1.00 91.69 224 TRP A CA 1
ATOM 1825 C C . TRP A 1 224 ? -12.559 -5.438 17.109 1.00 91.69 224 TRP A C 1
ATOM 1827 O O . TRP A 1 224 ? -12.318 -5.758 18.267 1.00 91.69 224 TRP A O 1
ATOM 1837 N N . ARG A 1 225 ? -13.339 -6.175 16.312 1.00 91.38 225 ARG A N 1
ATOM 1838 C CA . ARG A 1 225 ? -13.969 -7.427 16.742 1.00 91.38 225 ARG A CA 1
ATOM 1839 C C . ARG A 1 225 ? -12.932 -8.462 17.178 1.00 91.38 225 ARG A C 1
ATOM 1841 O O . ARG A 1 225 ? -13.084 -9.034 18.249 1.00 91.38 225 ARG A O 1
ATOM 1848 N N . LEU A 1 226 ? -11.871 -8.659 16.392 1.00 91.75 226 LEU A N 1
ATOM 1849 C CA . LEU A 1 226 ? -10.784 -9.574 16.757 1.00 91.75 226 LEU A CA 1
ATOM 1850 C C . LEU A 1 226 ? -10.111 -9.148 18.068 1.00 91.75 226 LEU A C 1
ATOM 1852 O O . LEU A 1 226 ? -9.882 -9.974 18.942 1.00 91.75 226 LEU A O 1
ATOM 1856 N N . ALA A 1 227 ? -9.845 -7.852 18.247 1.00 90.81 227 ALA A N 1
ATOM 1857 C CA . ALA A 1 227 ? -9.281 -7.348 19.496 1.00 90.81 227 ALA A CA 1
ATOM 1858 C C . ALA A 1 227 ? -10.233 -7.525 20.692 1.00 90.81 227 ALA A C 1
ATOM 1860 O O . ALA A 1 227 ? -9.770 -7.841 21.786 1.00 90.81 227 ALA A O 1
ATOM 1861 N N . ALA A 1 228 ? -11.538 -7.336 20.486 1.00 87.12 228 ALA A N 1
ATOM 1862 C CA . ALA A 1 228 ? -12.572 -7.493 21.504 1.00 87.12 228 ALA A CA 1
ATOM 1863 C C . ALA A 1 228 ? -12.731 -8.953 21.954 1.00 87.12 228 ALA A C 1
ATOM 1865 O O . ALA A 1 228 ? -12.837 -9.212 23.152 1.00 87.12 228 ALA A O 1
ATOM 1866 N N . GLU A 1 229 ? -12.669 -9.909 21.020 1.00 87.31 229 GLU A N 1
ATOM 1867 C CA . GLU A 1 229 ? -12.658 -11.347 21.326 1.00 87.31 229 GLU A CA 1
ATOM 1868 C C . GLU A 1 229 ? -11.455 -11.716 22.213 1.00 87.31 229 GLU A C 1
ATOM 1870 O O . GLU A 1 229 ? -11.581 -12.513 23.141 1.00 87.31 229 GLU A O 1
ATOM 1875 N N . GLU A 1 230 ? -10.300 -11.080 22.002 1.00 85.44 230 GLU A N 1
ATOM 1876 C CA . GLU A 1 230 ? -9.108 -11.324 22.815 1.00 85.44 230 GLU A CA 1
ATOM 1877 C C . GLU A 1 230 ? -9.093 -10.608 24.180 1.00 85.44 230 GLU A C 1
ATOM 1879 O O . GLU A 1 230 ? -8.344 -11.013 25.075 1.00 85.44 230 GLU A O 1
ATOM 1884 N N . THR A 1 231 ? -9.828 -9.503 24.333 1.00 80.69 231 THR A N 1
ATOM 1885 C CA . THR A 1 231 ? -9.952 -8.766 25.607 1.00 80.69 231 THR A CA 1
ATOM 1886 C C . THR A 1 231 ? -11.196 -9.156 26.402 1.00 80.69 231 THR A C 1
ATOM 1888 O O . THR A 1 231 ? -11.318 -8.758 27.559 1.00 80.69 231 THR A O 1
ATOM 1891 N N . GLY A 1 232 ? -12.085 -9.965 25.819 1.00 74.81 232 GLY A N 1
ATOM 1892 C CA . GLY A 1 232 ? -13.323 -10.422 26.447 1.00 74.81 232 GLY A CA 1
ATOM 1893 C C . GLY A 1 232 ? -14.440 -9.374 26.454 1.00 74.81 232 GLY A C 1
ATOM 1894 O O . GLY A 1 232 ? -15.348 -9.470 27.278 1.00 74.81 232 GLY A O 1
ATOM 1895 N N . ILE A 1 233 ? -14.387 -8.368 25.571 1.00 69.69 233 ILE A N 1
ATOM 1896 C CA . ILE A 1 233 ? -15.506 -7.435 25.377 1.00 69.69 233 ILE A CA 1
ATOM 1897 C C . ILE A 1 233 ? -16.554 -8.133 24.506 1.00 69.69 233 ILE A C 1
ATOM 1899 O O . ILE A 1 233 ? -16.325 -8.381 23.323 1.00 69.69 233 ILE A O 1
ATOM 1903 N N . ASP A 1 234 ? -17.717 -8.426 25.084 1.00 64.50 234 ASP A N 1
ATOM 1904 C CA . ASP A 1 234 ? -18.848 -8.976 24.340 1.00 64.50 234 ASP A CA 1
ATOM 1905 C C . ASP A 1 234 ? -19.468 -7.887 23.448 1.00 64.50 234 ASP A C 1
ATOM 1907 O O . ASP A 1 234 ? -20.192 -7.009 23.912 1.00 64.50 234 ASP A O 1
ATOM 1911 N N . MET A 1 235 ? -19.134 -7.923 22.158 1.00 61.88 235 MET A N 1
ATOM 1912 C CA . MET A 1 235 ? -19.647 -7.003 21.133 1.00 61.88 235 MET A CA 1
ATOM 1913 C C . MET A 1 235 ? -21.006 -7.459 20.563 1.00 61.88 235 MET A C 1
ATOM 1915 O O . MET A 1 235 ? -21.490 -6.857 19.605 1.00 61.88 235 MET A O 1
ATOM 1919 N N . ALA A 1 236 ? -21.600 -8.543 21.085 1.00 54.41 236 ALA A N 1
ATOM 1920 C CA . ALA A 1 236 ? -22.867 -9.101 20.605 1.00 54.41 236 ALA A CA 1
ATOM 1921 C C . ALA A 1 236 ? -24.116 -8.546 21.323 1.00 54.41 236 ALA A C 1
ATOM 1923 O O . ALA A 1 236 ? -25.222 -9.026 21.064 1.00 54.41 236 ALA A O 1
ATOM 1924 N N . ARG A 1 237 ? -23.955 -7.560 22.215 1.00 39.62 237 ARG A N 1
ATOM 1925 C CA . ARG A 1 237 ? -25.051 -6.892 22.933 1.00 39.62 237 ARG A CA 1
ATOM 1926 C C . ARG A 1 237 ? -25.261 -5.455 22.491 1.00 39.62 237 ARG A C 1
ATOM 1928 O O . ARG A 1 237 ? -24.254 -4.733 22.342 1.00 39.62 237 ARG A O 1
#

Foldseek 3Di:
DPPDPDPDDPVCVAPCNVPQADAPVVLVVLLVVQQVVVQVVVVVVVVVVCVVDVDDPDDPVPRRDDSVRQLVVLLVLLVVLVVVCVVVVNPPSLLLLVLSVLLCSNDGCVVPPSVLSSLLSSQLLCVLVVNHDDLVVSCVVDPPDDSVSSVVCNVVSCVSNVVSSDDDALLVLLVVVLVVVVVVVDDNVLSVQLSVQLVVQSVVCSSDCCSRHDDSNVSSVVSSVVSCVVSVNPPPD